Protein AF-0000000081789325 (afdb_homodimer)

pLDDT: mean 87.62, std 18.61, range [27.14, 98.88]

Foldseek 3Di:
DPPPPPAFDKDDKDFDDVVNLVVCVVCQVVVCVVVVHDDPDDDGTIDIDTDFDWDKDWDWDFPDDPPTKIKIWIWTQGPVGDIGGDDMDTDDHPPPDRDPPDPPPD/DPPPPPAFDKDDKDFDDVVNLVVCVVCQVVVCVVVVHDDPDDDGTIDIDTDFDWDKDWDWDFPDDPPTWIKIWIWTAGPVGDIGGDDMDTDDHPPPDRDPPDPPPD

Organism: Acanthaster planci (NCBI:txid133434)

Sequence (212 aa):
MATVKIPGGWSEPKPATPQIQGYADEVKPQVERKIGRNLETYKAVLYAEQVVAGRNYLIKIDTGGPGTSYVHVLLFVTLQNVVEFRDAWDGLGKDSPLEPPKQTTTMATVKIPGGWSEPKPATPQIQGYADEVKPQVERKIGRNLETYKAVLYAEQVVAGRNYLIKIDTGGPGTSYVHVLLFVTLQNVVEFRDAWDGLGKDSPLEPPKQTTT

Secondary structure (DSSP, 8-state):
------TTPPPPPEE--HHHHHHHHHTHHHHHHHHTS--S--EEEEEEEEEEEEEEEEEEEE--TTTT-EEEEEEEEETT--EEEEEEEEEE-TTS----------/------TTPPPPPEE--HHHHHHHHHTHHHHHHHHTS--S--EEEEEEEEEEEEEEEEEEEE--TTTT-EEEEEEEEETT--EEEEEEEEEE-TTS----------

Solvent-accessible surface area (backbone atoms only — not comparable to full-atom values): 12248 Å² total; per-residue (Å²): 124,82,77,70,75,61,86,63,48,69,48,73,76,39,74,48,48,73,66,54,39,49,57,50,57,73,35,40,68,61,45,28,61,72,72,68,50,87,68,90,37,78,40,56,51,33,30,29,40,24,60,42,54,32,32,38,37,41,33,37,25,43,37,47,69,89,84,49,36,21,35,41,36,34,33,36,32,37,81,86,68,48,79,40,79,72,50,70,46,70,89,34,43,89,79,56,78,92,62,77,79,70,72,72,81,118,128,82,78,69,76,62,86,62,48,71,49,74,75,40,74,48,48,73,68,54,40,50,56,51,56,73,37,39,70,61,45,29,63,74,72,68,50,87,69,91,37,80,40,55,51,34,30,29,42,24,60,41,53,34,33,38,37,40,34,36,27,42,37,46,70,91,82,49,36,22,34,41,36,35,32,36,32,38,81,87,69,48,78,39,78,71,49,72,46,70,89,32,43,88,80,56,76,94,63,77,80,70,72,73,81,119

Structure (mmCIF, N/CA/C/O backbone):
data_AF-0000000081789325-model_v1
#
loop_
_entity.id
_entity.type
_entity.pdbx_description
1 polymer Cystatin-A5-like
#
loop_
_atom_site.group_PDB
_atom_site.id
_atom_site.type_symbol
_atom_site.label_atom_id
_atom_site.label_alt_id
_atom_site.label_comp_id
_atom_site.label_asym_id
_atom_site.label_entity_id
_atom_site.label_seq_id
_atom_site.pdbx_PDB_ins_code
_atom_site.Cartn_x
_atom_site.Cartn_y
_atom_site.Cartn_z
_atom_s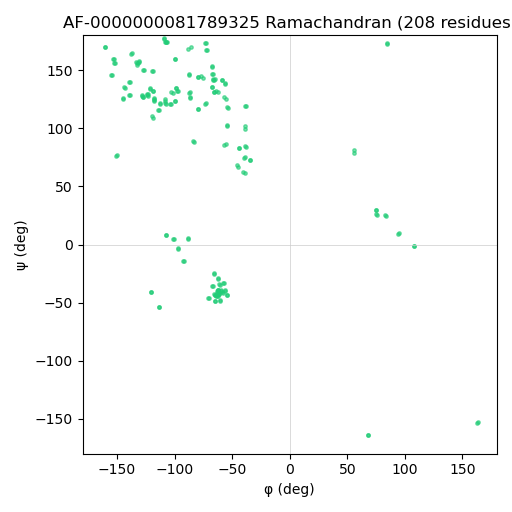ite.occupancy
_atom_site.B_iso_or_equiv
_atom_site.auth_seq_id
_atom_site.auth_comp_id
_atom_site.auth_asym_id
_atom_site.auth_atom_id
_atom_site.pdbx_PDB_model_num
ATOM 1 N N . MET A 1 1 ? 16.938 4.465 -28.422 1 27.14 1 MET A N 1
ATOM 2 C CA . MET A 1 1 ? 16.078 5.383 -27.703 1 27.14 1 MET A CA 1
ATOM 3 C C . MET A 1 1 ? 15.875 4.922 -26.266 1 27.14 1 MET A C 1
ATOM 5 O O . MET A 1 1 ? 15.492 3.773 -26.031 1 27.14 1 MET A O 1
ATOM 9 N N . ALA A 1 2 ? 16.703 5.457 -25.359 1 33.66 2 ALA A N 1
ATOM 10 C CA . ALA A 1 2 ? 17.141 4.777 -24.141 1 33.66 2 ALA A CA 1
ATOM 11 C C . ALA A 1 2 ? 15.938 4.328 -23.312 1 33.66 2 ALA A C 1
ATOM 13 O O . ALA A 1 2 ? 15.008 5.102 -23.078 1 33.66 2 ALA A O 1
ATOM 14 N N . THR A 1 3 ? 15.289 3.209 -23.453 1 36.31 3 THR A N 1
ATOM 15 C CA . THR A 1 3 ? 14.086 2.727 -22.766 1 36.31 3 THR A CA 1
ATOM 16 C C . THR A 1 3 ? 14.133 3.066 -21.281 1 36.31 3 THR A C 1
ATOM 18 O O . THR A 1 3 ? 14.977 2.553 -20.547 1 36.31 3 THR A O 1
ATOM 21 N N . VAL A 1 4 ? 14.156 4.285 -20.938 1 34.5 4 VAL A N 1
ATOM 22 C CA . VAL A 1 4 ? 14.242 4.828 -19.578 1 34.5 4 VAL A CA 1
ATOM 23 C C . VAL A 1 4 ? 13.391 3.988 -18.641 1 34.5 4 VAL A C 1
ATOM 25 O O . VAL A 1 4 ? 12.172 3.92 -18.781 1 34.5 4 VAL A O 1
ATOM 28 N N . LYS A 1 5 ? 13.773 2.775 -18.219 1 42.75 5 LYS A N 1
ATOM 29 C CA . LYS A 1 5 ? 13.109 2.008 -17.156 1 42.75 5 LYS A CA 1
ATOM 30 C C . LYS A 1 5 ? 12.57 2.928 -16.062 1 42.75 5 LYS A C 1
ATOM 32 O O . LYS A 1 5 ? 13.336 3.637 -15.406 1 42.75 5 LYS A O 1
ATOM 37 N N . ILE A 1 6 ? 11.5 3.664 -16.344 1 41.88 6 ILE A N 1
ATOM 38 C CA . ILE A 1 6 ? 10.914 4.543 -15.328 1 41.88 6 ILE A CA 1
ATOM 39 C C . ILE A 1 6 ? 10.961 3.859 -13.969 1 41.88 6 ILE A C 1
ATOM 41 O O . ILE A 1 6 ? 10.469 2.738 -13.812 1 41.88 6 ILE A O 1
ATOM 45 N N . PRO A 1 7 ? 11.859 4.141 -13.031 1 53.97 7 PRO A N 1
ATOM 46 C CA . PRO A 1 7 ? 11.938 3.643 -11.648 1 53.97 7 PRO A CA 1
ATOM 47 C C . PRO A 1 7 ? 10.562 3.535 -10.992 1 53.97 7 PRO A C 1
ATOM 49 O O . PRO A 1 7 ? 9.727 4.43 -11.141 1 53.97 7 PRO A O 1
ATOM 52 N N . GLY A 1 8 ? 10.141 2.406 -10.586 1 64 8 GLY A N 1
ATOM 53 C CA . GLY A 1 8 ? 8.906 2.188 -9.844 1 64 8 GLY A CA 1
ATOM 54 C C . GLY A 1 8 ? 7.824 1.512 -10.664 1 64 8 GLY A C 1
ATOM 55 O O . GLY A 1 8 ? 6.746 1.206 -10.148 1 64 8 GLY A O 1
ATOM 56 N N . GLY A 1 9 ? 8.195 1.277 -11.875 1 80.38 9 GLY A N 1
ATOM 57 C CA . GLY A 1 9 ? 7.148 0.662 -12.672 1 80.38 9 GLY A CA 1
ATOM 58 C C . GLY A 1 9 ? 7.137 -0.852 -12.578 1 80.38 9 GLY A C 1
ATOM 59 O O . GLY A 1 9 ? 8.047 -1.449 -12 1 80.38 9 GLY A O 1
ATOM 60 N N . TRP A 1 10 ? 6.082 -1.502 -13.07 1 90.75 10 TRP A N 1
ATOM 61 C CA . TRP A 1 10 ? 5.949 -2.955 -13.078 1 90.75 10 TRP A CA 1
ATOM 62 C C . TRP A 1 10 ? 6.82 -3.574 -14.164 1 90.75 10 TRP A C 1
ATOM 64 O O . TRP A 1 10 ? 6.953 -3.014 -15.258 1 90.75 10 TRP A O 1
ATOM 74 N N . SER A 1 11 ? 7.363 -4.656 -13.922 1 93.25 11 SER A N 1
ATOM 75 C CA . SER A 1 11 ? 8.07 -5.434 -14.93 1 93.25 11 SER A CA 1
ATOM 76 C C . SER A 1 11 ? 7.098 -6.059 -15.93 1 93.25 11 SER A C 1
ATOM 78 O O . SER A 1 11 ? 5.891 -6.086 -15.688 1 93.25 11 SER A O 1
ATOM 80 N N . GLU A 1 12 ? 7.73 -6.535 -16.969 1 93.12 12 GLU A N 1
ATOM 81 C CA . GLU A 1 12 ? 6.93 -7.402 -17.828 1 93.12 12 GLU A CA 1
ATOM 82 C C . GLU A 1 12 ? 6.578 -8.711 -17.125 1 93.12 12 GLU A C 1
ATOM 84 O O . GLU A 1 12 ? 7.344 -9.195 -16.297 1 93.12 12 GLU A O 1
ATOM 89 N N . PRO A 1 13 ? 5.414 -9.312 -17.562 1 96.38 13 PRO A N 1
ATOM 90 C CA . PRO A 1 13 ? 5.082 -10.609 -16.969 1 96.38 13 PRO A CA 1
ATOM 91 C C . PRO A 1 13 ? 6.094 -11.695 -17.328 1 96.38 13 PRO A C 1
ATOM 93 O O . PRO A 1 13 ? 6.59 -11.734 -18.453 1 96.38 13 PRO A O 1
ATOM 96 N N . LYS A 1 14 ? 6.363 -12.539 -16.359 1 97.06 14 LYS A N 1
ATOM 97 C CA . LYS A 1 14 ? 7.262 -13.688 -16.5 1 97.06 14 LYS A CA 1
ATOM 98 C C . LYS A 1 14 ? 6.637 -14.953 -15.922 1 97.06 14 LYS A C 1
ATOM 100 O O . LYS A 1 14 ? 5.758 -14.875 -15.062 1 97.06 14 LYS A O 1
ATOM 105 N N . PRO A 1 15 ? 7.109 -16.031 -16.406 1 98.5 15 PRO A N 1
ATOM 106 C CA . PRO A 1 15 ? 6.617 -17.266 -15.805 1 98.5 15 PRO A CA 1
ATOM 107 C C . PRO A 1 15 ? 6.906 -17.344 -14.305 1 98.5 15 PRO A C 1
ATOM 109 O O . PRO A 1 15 ? 7.973 -16.922 -13.859 1 98.5 15 PRO A O 1
ATOM 112 N N . ALA A 1 16 ? 5.93 -17.891 -13.625 1 98.69 16 ALA A N 1
ATOM 113 C CA . ALA A 1 16 ? 6.105 -18.047 -12.188 1 98.69 16 ALA A CA 1
ATOM 114 C C . ALA A 1 16 ? 7.211 -19.047 -11.875 1 98.69 16 ALA A C 1
ATOM 116 O O . ALA A 1 16 ? 7.395 -20.016 -12.602 1 98.69 16 ALA A O 1
ATOM 117 N N . THR A 1 17 ? 7.922 -18.766 -10.75 1 98.69 17 THR A N 1
ATOM 118 C CA . THR A 1 17 ? 8.945 -19.656 -10.195 1 98.69 17 THR A CA 1
ATOM 119 C C . THR A 1 17 ? 8.438 -20.344 -8.93 1 98.69 17 THR A C 1
ATOM 121 O O . THR A 1 17 ? 7.395 -19.969 -8.391 1 98.69 17 THR A O 1
ATOM 124 N N . PRO A 1 18 ? 9.18 -21.25 -8.391 1 98.69 18 PRO A N 1
ATOM 125 C CA . PRO A 1 18 ? 8.797 -21.844 -7.117 1 98.69 18 PRO A CA 1
ATOM 126 C C . PRO A 1 18 ? 8.703 -20.828 -5.984 1 98.69 18 PRO A C 1
ATOM 128 O O . PRO A 1 18 ? 7.852 -20.953 -5.102 1 98.69 18 PRO A O 1
ATOM 131 N N . GLN A 1 19 ? 9.531 -19.875 -6.023 1 98.44 19 GLN A N 1
ATOM 132 C CA . GLN A 1 19 ? 9.484 -18.828 -5.008 1 98.44 19 GLN A CA 1
ATOM 133 C C . GLN A 1 19 ? 8.18 -18.047 -5.086 1 98.44 19 GLN A C 1
ATOM 135 O O . GLN A 1 19 ? 7.551 -17.766 -4.062 1 98.44 19 GLN A O 1
ATOM 140 N N . ILE A 1 20 ? 7.789 -17.703 -6.277 1 98.75 20 ILE A N 1
ATOM 141 C CA . ILE A 1 20 ? 6.539 -16.984 -6.496 1 98.75 20 ILE A CA 1
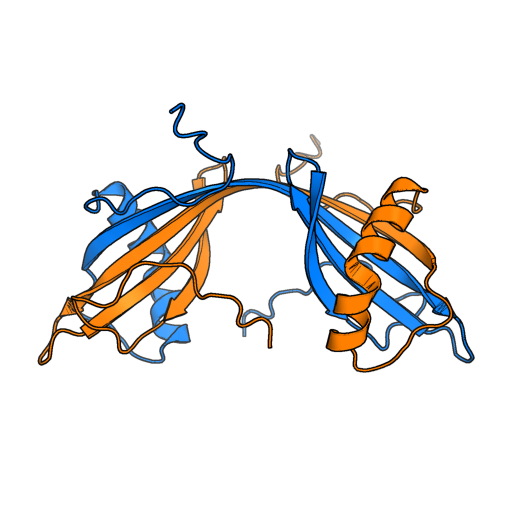ATOM 142 C C . ILE A 1 20 ? 5.359 -17.828 -6.039 1 98.75 20 ILE A C 1
ATOM 144 O O . ILE A 1 20 ? 4.434 -17.328 -5.402 1 98.75 20 ILE A O 1
ATOM 148 N N . GLN A 1 21 ? 5.379 -19.125 -6.406 1 98.88 21 GLN A N 1
ATOM 149 C CA . GLN A 1 21 ? 4.352 -20.031 -5.898 1 98.88 21 GLN A CA 1
ATOM 150 C C . GLN A 1 21 ? 4.324 -20.031 -4.375 1 98.88 21 GLN A C 1
ATOM 152 O O . GLN A 1 21 ? 3.25 -20.031 -3.77 1 98.88 21 GLN A O 1
ATOM 157 N N . GLY A 1 22 ? 5.527 -19.984 -3.744 1 98.81 22 GLY A N 1
ATOM 158 C CA . GLY A 1 22 ? 5.605 -19.938 -2.293 1 98.81 22 GLY A CA 1
ATOM 159 C C . GLY A 1 22 ? 4.949 -18.703 -1.7 1 98.81 22 GLY A C 1
ATOM 160 O O . GLY A 1 22 ? 4.23 -18.797 -0.705 1 98.81 22 GLY A O 1
ATOM 161 N N . TYR A 1 23 ? 5.164 -17.562 -2.285 1 98.75 23 TYR A N 1
ATOM 162 C CA . TYR A 1 23 ? 4.512 -16.328 -1.843 1 98.75 23 TYR A CA 1
ATOM 163 C C . TYR A 1 23 ? 2.996 -16.453 -1.944 1 98.75 23 TYR A C 1
ATOM 165 O O . TYR A 1 23 ? 2.273 -16.125 -1.003 1 98.75 23 TYR A O 1
ATOM 173 N N . ALA A 1 24 ? 2.561 -16.906 -3.074 1 98.75 24 ALA A N 1
ATOM 174 C CA . ALA A 1 24 ? 1.125 -17.062 -3.283 1 98.75 24 ALA A CA 1
ATOM 175 C C . ALA A 1 24 ? 0.527 -18.016 -2.242 1 98.75 24 ALA A C 1
ATOM 177 O O . ALA A 1 24 ? -0.542 -17.734 -1.689 1 98.75 24 ALA A O 1
ATOM 178 N N . ASP A 1 25 ? 1.246 -19.078 -1.964 1 98.81 25 ASP A N 1
ATOM 179 C CA . ASP A 1 25 ? 0.754 -20.062 -1.012 1 98.81 25 ASP A CA 1
ATOM 180 C C . ASP A 1 25 ? 0.585 -19.453 0.378 1 98.81 25 ASP A C 1
ATOM 182 O O . ASP A 1 25 ? -0.362 -19.781 1.096 1 98.81 25 ASP A O 1
ATOM 186 N N . GLU A 1 26 ? 1.495 -18.641 0.708 1 98.69 26 GLU A N 1
ATOM 187 C CA . GLU A 1 26 ? 1.482 -18.062 2.047 1 98.69 26 GLU A CA 1
ATOM 188 C C . GLU A 1 26 ? 0.233 -17.219 2.268 1 98.69 26 GLU A C 1
ATOM 190 O O . GLU A 1 26 ? -0.278 -17.141 3.387 1 98.69 26 GLU A O 1
ATOM 195 N N . VAL A 1 27 ? -0.282 -16.656 1.219 1 98.69 27 VAL A N 1
ATOM 196 C CA . VAL A 1 27 ? -1.406 -15.742 1.406 1 98.69 27 VAL A CA 1
ATOM 197 C C . VAL A 1 27 ? -2.693 -16.391 0.914 1 98.69 27 VAL A C 1
ATOM 199 O O . VAL A 1 27 ? -3.736 -15.75 0.828 1 98.69 27 VAL A O 1
ATOM 202 N N . LYS A 1 28 ? -2.639 -17.641 0.575 1 98.75 28 LYS A N 1
ATOM 203 C CA . LYS A 1 28 ? -3.799 -18.328 0.021 1 98.75 28 LYS A CA 1
ATOM 204 C C . LYS A 1 28 ? -5.008 -18.203 0.946 1 98.75 28 LYS A C 1
ATOM 206 O O . LYS A 1 28 ? -6.121 -17.953 0.489 1 98.75 28 LYS A O 1
ATOM 211 N N . PRO A 1 29 ? -4.887 -18.359 2.301 1 98.62 29 PRO A N 1
ATOM 212 C CA . PRO A 1 29 ? -6.078 -18.219 3.145 1 98.62 29 PRO A CA 1
ATOM 213 C C . PRO A 1 29 ? -6.723 -16.844 3.023 1 98.62 29 PRO A C 1
ATOM 215 O O . PRO A 1 29 ? -7.949 -16.734 3.018 1 98.62 29 PRO A O 1
ATOM 218 N N . GLN A 1 30 ? -5.918 -15.82 2.949 1 98.31 30 GLN A N 1
ATOM 219 C CA . GLN A 1 30 ? -6.441 -14.461 2.797 1 98.31 30 GLN A CA 1
ATOM 220 C C . GLN A 1 30 ? -7.117 -14.281 1.441 1 98.31 30 GLN A C 1
ATOM 222 O O . GLN A 1 30 ? -8.141 -13.602 1.338 1 98.31 30 GLN A O 1
ATOM 227 N N . VAL A 1 31 ? -6.57 -14.938 0.413 1 98.31 31 VAL A N 1
ATOM 228 C CA . VAL A 1 31 ? -7.156 -14.875 -0.923 1 98.31 31 VAL A CA 1
ATOM 229 C C . VAL A 1 31 ? -8.539 -15.523 -0.914 1 98.31 31 VAL A C 1
ATOM 231 O O . VAL A 1 31 ? -9.508 -14.93 -1.384 1 98.31 31 VAL A O 1
ATOM 234 N N . GLU A 1 32 ? -8.617 -16.656 -0.375 1 98.44 32 GLU A N 1
ATOM 235 C CA . GLU A 1 32 ? -9.875 -17.375 -0.344 1 98.44 32 GLU A CA 1
ATOM 236 C C . GLU A 1 32 ? -10.938 -16.625 0.44 1 98.44 32 GLU A C 1
ATOM 238 O O . GLU A 1 32 ? -12.109 -16.594 0.054 1 98.44 32 GLU A O 1
ATOM 243 N N . ARG A 1 33 ? -10.57 -16.016 1.513 1 98.31 33 ARG A N 1
ATOM 244 C CA . ARG A 1 33 ? -11.5 -15.18 2.275 1 98.31 33 ARG A CA 1
ATOM 245 C C . ARG A 1 33 ? -11.984 -14 1.447 1 98.31 33 ARG A C 1
ATOM 247 O O . ARG A 1 33 ? -13.18 -13.695 1.432 1 98.31 33 ARG A O 1
ATOM 254 N N . LYS A 1 34 ? -11.133 -13.383 0.747 1 97.06 34 LYS A N 1
ATOM 255 C CA . LYS A 1 34 ? -11.461 -12.203 -0.05 1 97.06 34 LYS A CA 1
ATOM 256 C C . LYS A 1 34 ? -12.438 -12.547 -1.17 1 97.06 34 LYS A C 1
ATOM 258 O O . LYS A 1 34 ? -13.391 -11.805 -1.419 1 97.06 34 LYS A O 1
ATOM 263 N N . ILE A 1 35 ? -12.195 -13.648 -1.826 1 96 35 ILE A N 1
ATOM 264 C CA . ILE A 1 35 ? -13 -13.945 -3.008 1 96 35 ILE A CA 1
ATOM 265 C C . ILE A 1 35 ? -14.211 -14.781 -2.609 1 96 35 ILE A C 1
ATOM 267 O O . ILE A 1 35 ? -15.117 -15 -3.42 1 96 35 ILE A O 1
ATOM 271 N N . GLY A 1 36 ? -14.18 -15.312 -1.425 1 96.94 36 GLY A N 1
ATOM 272 C CA . GLY A 1 36 ? -15.352 -15.969 -0.861 1 96.94 36 GLY A CA 1
ATOM 273 C C . GLY A 1 36 ? -15.516 -17.406 -1.321 1 96.94 36 GLY A C 1
ATOM 274 O O . GLY A 1 36 ? -16.641 -17.906 -1.438 1 96.94 36 GLY A O 1
ATOM 275 N N . ARG A 1 37 ? -14.422 -18.094 -1.719 1 94.75 37 ARG A N 1
ATOM 276 C CA . ARG A 1 37 ? -14.5 -19.516 -2.068 1 94.75 37 ARG A CA 1
ATOM 277 C C . ARG A 1 37 ? -13.164 -20.203 -1.84 1 94.75 37 ARG A C 1
ATOM 279 O O . ARG A 1 37 ? -12.109 -19.562 -1.848 1 94.75 37 ARG A O 1
ATOM 286 N N . ASN A 1 38 ? -13.242 -21.547 -1.723 1 95.12 38 ASN A N 1
ATOM 287 C CA . ASN A 1 38 ? -12.047 -22.375 -1.599 1 95.12 38 ASN A CA 1
ATOM 288 C C . ASN A 1 38 ? -11.5 -22.766 -2.965 1 95.12 38 ASN A C 1
ATOM 290 O O . ASN A 1 38 ? -12.258 -23.031 -3.895 1 95.12 38 ASN A O 1
ATOM 294 N N . LEU A 1 39 ? -10.164 -22.859 -3.004 1 95.5 39 LEU A N 1
ATOM 295 C CA . LEU A 1 39 ? -9.5 -23.188 -4.262 1 95.5 39 LEU A CA 1
ATOM 296 C C . LEU A 1 39 ? -8.719 -24.484 -4.152 1 95.5 39 LEU A C 1
ATOM 298 O O . LEU A 1 39 ? -7.684 -24.547 -3.486 1 95.5 39 LEU A O 1
ATOM 302 N N . GLU A 1 40 ? -9.211 -25.469 -4.789 1 94.88 40 GLU A N 1
ATOM 303 C CA . GLU A 1 40 ? -8.516 -26.75 -4.789 1 94.88 40 GLU A CA 1
ATOM 304 C C . GLU A 1 40 ? -7.219 -26.688 -5.594 1 94.88 40 GLU A C 1
ATOM 306 O O . GLU A 1 40 ? -6.184 -27.203 -5.168 1 94.88 40 GLU A O 1
ATOM 311 N N . THR A 1 41 ? -7.395 -26.078 -6.758 1 97.25 41 THR A N 1
ATOM 312 C CA . THR A 1 41 ? -6.219 -25.781 -7.566 1 97.25 41 THR A CA 1
ATOM 313 C C . THR A 1 41 ? -5.793 -24.328 -7.391 1 97.25 41 THR A C 1
ATOM 315 O O . THR A 1 41 ? -6.629 -23.422 -7.387 1 97.25 41 THR A O 1
ATOM 318 N N . TYR A 1 42 ? -4.48 -24.156 -7.207 1 98.06 42 TYR A N 1
ATOM 319 C CA . TYR A 1 42 ? -3.902 -22.844 -6.93 1 98.06 42 TYR A CA 1
ATOM 320 C C . TYR A 1 42 ? -2.48 -22.75 -7.469 1 98.06 42 TYR A C 1
ATOM 322 O O . TYR A 1 42 ? -1.515 -22.766 -6.703 1 98.06 42 TYR A O 1
ATOM 330 N N . LYS A 1 43 ? -2.406 -22.578 -8.797 1 98.38 43 LYS A N 1
ATOM 331 C CA . LYS A 1 43 ? -1.105 -22.641 -9.461 1 98.38 43 LYS A CA 1
ATOM 332 C C . LYS A 1 43 ? -0.723 -21.281 -10.039 1 98.38 43 LYS A C 1
ATOM 334 O O . LYS A 1 43 ? -1.379 -20.797 -10.961 1 98.38 43 LYS A O 1
ATOM 339 N N . ALA A 1 44 ? 0.343 -20.719 -9.5 1 98.75 44 ALA A N 1
ATOM 340 C CA . ALA A 1 44 ? 0.88 -19.5 -10.094 1 98.75 44 ALA A CA 1
ATOM 341 C C . ALA A 1 44 ? 1.43 -19.766 -11.492 1 98.75 44 ALA A C 1
ATOM 343 O O . ALA A 1 44 ? 2.229 -20.672 -11.688 1 98.75 44 ALA A O 1
ATOM 344 N N . VAL A 1 45 ? 1.011 -18.906 -12.438 1 98.38 45 VAL A N 1
ATOM 345 C CA . VAL A 1 45 ? 1.447 -19.203 -13.797 1 98.38 45 VAL A CA 1
ATOM 346 C C . VAL A 1 45 ? 2.264 -18.031 -14.344 1 98.38 45 VAL A C 1
ATOM 348 O O . VAL A 1 45 ? 3.254 -18.234 -15.047 1 98.38 45 VAL A O 1
ATOM 351 N N . LEU A 1 46 ? 1.88 -16.766 -14.094 1 98.56 46 LEU A N 1
ATOM 352 C CA . LEU A 1 46 ? 2.584 -15.547 -14.484 1 98.56 46 LEU A CA 1
ATOM 353 C C . LEU A 1 46 ? 2.693 -14.578 -13.312 1 98.56 46 LEU A C 1
ATOM 355 O O . LEU A 1 46 ? 1.875 -14.625 -12.391 1 98.56 46 LEU A O 1
ATOM 359 N N . TYR A 1 47 ? 3.719 -13.734 -13.398 1 98.44 47 TYR A N 1
ATOM 360 C CA . TYR A 1 47 ? 3.793 -12.664 -12.406 1 98.44 47 TYR A CA 1
ATOM 361 C C . TYR A 1 47 ? 4.512 -11.445 -12.977 1 98.44 47 TYR A C 1
ATOM 363 O O . TYR A 1 47 ? 5.277 -11.555 -13.938 1 98.44 47 TYR A O 1
ATOM 371 N N . ALA A 1 48 ? 4.191 -10.352 -12.375 1 97.12 48 ALA A N 1
ATOM 372 C CA . ALA A 1 48 ? 4.918 -9.094 -12.531 1 97.12 48 ALA A CA 1
ATOM 373 C C . ALA A 1 48 ? 5.328 -8.531 -11.172 1 97.12 48 ALA A C 1
ATOM 375 O O . ALA A 1 48 ? 4.664 -8.781 -10.164 1 97.12 48 ALA A O 1
ATOM 376 N N . GLU A 1 49 ? 6.414 -7.836 -11.164 1 95.75 49 GLU A N 1
ATOM 377 C CA . GLU A 1 49 ? 6.91 -7.305 -9.898 1 95.75 49 GLU A CA 1
ATOM 378 C C . GLU A 1 49 ? 7.242 -5.816 -10.016 1 95.75 49 GLU A C 1
ATOM 380 O O . GLU A 1 49 ? 7.492 -5.316 -11.109 1 95.75 49 GLU A O 1
ATOM 385 N N . GLN A 1 50 ? 7.238 -5.156 -8.898 1 91.69 50 GLN A N 1
ATOM 386 C CA . GLN A 1 50 ? 7.559 -3.736 -8.789 1 91.69 50 GLN A CA 1
ATOM 387 C C . GLN A 1 50 ? 8.297 -3.439 -7.484 1 91.69 50 GLN A C 1
ATOM 389 O O . GLN A 1 50 ? 7.844 -3.818 -6.402 1 91.69 50 GLN A O 1
ATOM 394 N N . VAL A 1 51 ? 9.453 -2.805 -7.703 1 91.44 51 VAL A N 1
ATOM 395 C CA . VAL A 1 51 ? 10.18 -2.35 -6.527 1 91.44 51 VAL A CA 1
ATOM 396 C C . VAL A 1 51 ? 9.477 -1.137 -5.922 1 91.44 51 VAL A C 1
ATOM 398 O O . VAL A 1 51 ? 9.227 -0.146 -6.613 1 91.44 51 VAL A O 1
ATOM 401 N N . VAL A 1 52 ? 9.109 -1.337 -4.688 1 88.88 52 VAL A N 1
ATOM 402 C CA . VAL A 1 52 ? 8.508 -0.242 -3.936 1 88.88 52 VAL A CA 1
ATOM 403 C C . VAL A 1 52 ? 9.492 0.267 -2.885 1 88.88 52 VAL A C 1
ATOM 405 O O . VAL A 1 52 ? 9.969 -0.503 -2.049 1 88.88 52 VAL A O 1
ATOM 408 N N . ALA A 1 53 ? 9.844 1.539 -2.967 1 90.25 53 ALA A N 1
ATOM 409 C CA . ALA A 1 53 ? 10.695 2.189 -1.971 1 90.25 53 ALA A CA 1
ATOM 410 C C . ALA A 1 53 ? 10.258 3.631 -1.734 1 90.25 53 ALA A C 1
ATOM 412 O O . ALA A 1 53 ? 9.953 4.359 -2.684 1 90.25 53 ALA A O 1
ATOM 413 N N . GLY A 1 54 ? 10.172 4.035 -0.462 1 93.5 54 GLY A N 1
ATOM 414 C CA . GLY A 1 54 ? 9.766 5.371 -0.064 1 93.5 54 GLY A CA 1
ATOM 415 C C . GLY A 1 54 ? 9.359 5.465 1.396 1 93.5 54 GLY A C 1
ATOM 416 O O . GLY A 1 54 ? 9.906 4.75 2.24 1 93.5 54 GLY A O 1
ATOM 417 N N . ARG A 1 55 ? 8.445 6.473 1.663 1 94.88 55 ARG A N 1
ATOM 418 C CA . ARG A 1 55 ? 8.031 6.699 3.043 1 94.88 55 ARG A CA 1
ATOM 419 C C . ARG A 1 55 ? 6.535 6.984 3.123 1 94.88 55 ARG A C 1
ATOM 421 O O . ARG A 1 55 ? 6.004 7.77 2.334 1 94.88 55 ARG A O 1
ATOM 428 N N . ASN A 1 56 ? 5.969 6.238 3.986 1 95.56 56 ASN A N 1
ATOM 429 C CA . ASN A 1 56 ? 4.629 6.641 4.402 1 95.56 56 ASN A CA 1
A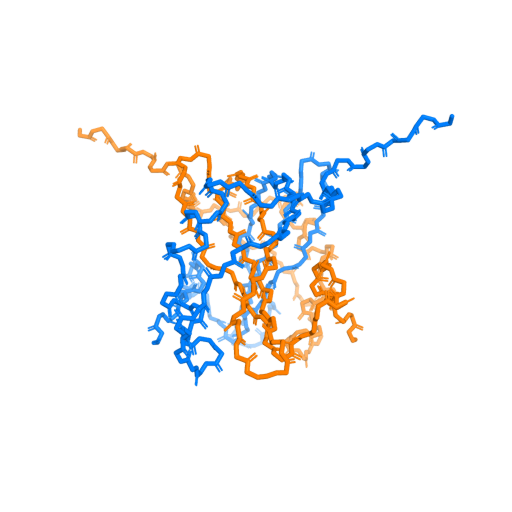TOM 430 C C . ASN A 1 56 ? 4.676 7.766 5.43 1 95.56 56 ASN A C 1
ATOM 432 O O . ASN A 1 56 ? 5.523 7.762 6.328 1 95.56 56 ASN A O 1
ATOM 436 N N . TYR A 1 57 ? 3.689 8.664 5.309 1 97.5 57 TYR A N 1
ATOM 437 C CA . TYR A 1 57 ? 3.455 9.688 6.316 1 97.5 57 TYR A CA 1
ATOM 438 C C . TYR A 1 57 ? 2.002 9.68 6.777 1 97.5 57 TYR A C 1
ATOM 440 O O . TYR A 1 57 ? 1.083 9.711 5.957 1 97.5 57 TYR A O 1
ATOM 448 N N . LEU A 1 58 ? 1.819 9.602 8.055 1 98.25 58 LEU A N 1
ATOM 449 C CA . LEU A 1 58 ? 0.529 9.836 8.688 1 98.25 58 LEU A CA 1
ATOM 450 C C . LEU A 1 58 ? 0.495 11.211 9.352 1 98.25 58 LEU A C 1
ATOM 452 O O . LEU A 1 58 ? 1.276 11.484 10.258 1 98.25 58 LEU A O 1
ATOM 456 N N . ILE A 1 59 ? -0.434 11.984 8.906 1 98.62 59 ILE A N 1
ATOM 457 C CA . ILE A 1 59 ? -0.406 13.391 9.289 1 98.62 59 ILE A CA 1
ATOM 458 C C . ILE A 1 59 ? -1.722 13.773 9.961 1 98.62 59 ILE A C 1
ATOM 460 O O . ILE A 1 59 ? -2.801 13.477 9.445 1 98.62 59 ILE A O 1
ATOM 464 N N . LYS A 1 60 ? -1.607 14.344 11.078 1 98.31 60 LYS A N 1
ATOM 465 C CA . LYS A 1 60 ? -2.752 14.961 11.742 1 98.31 60 LYS A CA 1
ATOM 466 C C . LYS A 1 60 ? -2.955 16.391 11.266 1 98.31 60 LYS A C 1
ATOM 468 O O . LYS A 1 60 ? -2.051 17.219 11.375 1 98.31 60 LYS A O 1
ATOM 473 N N . ILE A 1 61 ? -4.141 16.688 10.828 1 98.56 61 ILE A N 1
ATOM 474 C CA . ILE A 1 61 ? -4.457 18 10.25 1 98.56 61 ILE A CA 1
ATOM 475 C C . ILE A 1 61 ? -5.523 18.688 11.086 1 98.56 61 ILE A C 1
ATOM 477 O O . ILE A 1 61 ? -6.59 18.125 11.344 1 98.56 61 ILE A O 1
ATOM 481 N N . ASP A 1 62 ? -5.223 19.844 11.523 1 97.75 62 ASP A N 1
ATOM 482 C CA . ASP A 1 62 ? -6.203 20.75 12.133 1 97.75 62 ASP A CA 1
ATOM 483 C C . ASP A 1 62 ? -7.031 21.453 11.062 1 97.75 62 ASP A C 1
ATOM 485 O O . ASP A 1 62 ? -6.484 22.203 10.242 1 97.75 62 ASP A O 1
ATOM 489 N N . THR A 1 63 ? -8.32 21.156 11.102 1 97.06 63 THR A N 1
ATOM 490 C CA . THR A 1 63 ? -9.172 21.734 10.062 1 97.06 63 THR A CA 1
ATOM 491 C C . THR A 1 63 ? -9.938 22.938 10.602 1 97.06 63 THR A C 1
ATOM 493 O O . THR A 1 63 ? -10.828 23.469 9.922 1 97.06 63 THR A O 1
ATOM 496 N N . GLY A 1 64 ? -9.648 23.234 11.703 1 92.56 64 GLY A N 1
ATOM 497 C CA . GLY A 1 64 ? -10.266 24.406 12.289 1 92.56 64 GLY A CA 1
ATOM 498 C C . GLY A 1 64 ? -11.75 24.234 12.539 1 92.56 64 GLY A C 1
ATOM 499 O O . GLY A 1 64 ? -12.25 23.109 12.594 1 92.56 64 GLY A O 1
ATOM 500 N N . GLY A 1 65 ? -12.445 25.312 12.75 1 76.31 65 GLY A N 1
ATOM 501 C CA . GLY A 1 65 ? -13.883 25.391 12.93 1 76.31 65 GLY A CA 1
ATOM 502 C C . GLY A 1 65 ? -14.32 25.125 14.359 1 76.31 65 GLY A C 1
ATOM 503 O O . GLY A 1 65 ? -13.484 24.828 15.219 1 76.31 65 GLY A O 1
ATOM 504 N N . PRO A 1 66 ? -15.602 25.359 14.445 1 71.69 66 PRO A N 1
ATOM 505 C CA . PRO A 1 66 ? -16.141 25.078 15.773 1 71.69 66 PRO A CA 1
ATOM 506 C C . PRO A 1 66 ? -16.031 23.594 16.141 1 71.69 66 PRO A C 1
ATOM 508 O O . PRO A 1 66 ? -16.25 22.719 15.297 1 71.69 66 PRO A O 1
ATOM 511 N N . GLY A 1 67 ? -15.578 23.172 17.25 1 68.06 67 GLY A N 1
ATOM 512 C CA . GLY A 1 67 ? -15.539 21.812 17.797 1 68.06 67 GLY A CA 1
ATOM 513 C C . GLY A 1 67 ? -14.234 21.094 17.516 1 68.06 67 GLY A C 1
ATOM 514 O O . GLY A 1 67 ? -14.102 19.906 17.797 1 68.06 67 GLY A O 1
ATOM 515 N N . THR A 1 68 ? -13.25 21.781 17 1 68.88 68 THR A N 1
ATOM 516 C CA . THR A 1 68 ? -11.914 21.219 16.844 1 68.88 68 THR A CA 1
ATOM 517 C C . THR A 1 68 ? -11.969 19.922 16.031 1 68.88 68 THR A C 1
ATOM 519 O O . THR A 1 68 ? -12.125 18.844 16.609 1 68.88 68 THR A O 1
ATOM 522 N N . SER A 1 69 ? -12.016 20 14.773 1 90.31 69 SER A N 1
ATOM 523 C CA . SER A 1 69 ? -12.109 18.828 13.922 1 90.31 69 SER A CA 1
ATOM 524 C C . SER A 1 69 ? -10.766 18.5 13.273 1 90.31 69 SER A C 1
ATOM 526 O O . SER A 1 69 ? -10.023 19.406 12.898 1 90.31 69 SER A O 1
ATOM 528 N N . TYR A 1 70 ? -10.438 17.328 13.383 1 96.75 70 TYR A N 1
ATOM 529 C CA . TYR A 1 70 ? -9.172 16.875 12.828 1 96.75 70 TYR A CA 1
ATOM 530 C C . TYR A 1 70 ? -9.406 15.797 11.766 1 96.75 70 TYR A C 1
ATOM 532 O O . TYR A 1 70 ? -10.367 15.039 11.852 1 96.75 70 TYR A O 1
ATOM 540 N N . VAL A 1 71 ? -8.516 15.773 10.82 1 97.31 71 VAL A N 1
ATOM 541 C CA . VAL A 1 71 ? -8.422 14.742 9.797 1 97.31 71 VAL A CA 1
ATOM 542 C C . VAL A 1 71 ? -7.043 14.078 9.859 1 97.31 71 VAL A C 1
ATOM 544 O O . VAL A 1 71 ? -6.027 14.758 10.016 1 97.31 71 VAL A O 1
ATOM 547 N N . HIS A 1 72 ? -6.992 12.789 9.805 1 98.44 72 HIS A N 1
ATOM 548 C CA . HIS A 1 72 ? -5.734 12.086 9.57 1 98.44 72 HIS A CA 1
ATOM 549 C C . HIS A 1 72 ? -5.586 11.688 8.109 1 98.44 72 HIS A C 1
ATOM 551 O O . HIS A 1 72 ? -6.516 11.141 7.508 1 98.44 72 HIS A O 1
ATOM 557 N N . VAL A 1 73 ? -4.395 12.016 7.609 1 98.5 73 VAL A N 1
ATOM 558 C CA . VAL A 1 73 ? -4.105 11.742 6.207 1 98.5 73 VAL A CA 1
ATOM 559 C C . VAL A 1 73 ? -2.932 10.773 6.098 1 98.5 73 VAL A C 1
ATOM 561 O O . VAL A 1 73 ? -1.905 10.961 6.758 1 98.5 73 VAL A O 1
ATOM 564 N N . LEU A 1 74 ? -3.107 9.773 5.289 1 97.75 74 LEU A N 1
ATOM 565 C CA . LEU A 1 74 ? -2.027 8.859 4.938 1 97.75 74 LEU A CA 1
ATOM 566 C C . LEU A 1 74 ? -1.568 9.078 3.502 1 97.75 74 LEU A C 1
ATOM 568 O O . LEU A 1 74 ? -2.385 9.086 2.578 1 97.75 74 LEU A O 1
ATOM 572 N N . LEU A 1 75 ? -0.295 9.336 3.359 1 97.75 75 LEU A N 1
ATOM 573 C CA . LEU A 1 75 ? 0.276 9.484 2.025 1 97.75 75 LEU A CA 1
ATOM 574 C C . LEU A 1 75 ? 1.611 8.758 1.92 1 97.75 75 LEU A C 1
ATOM 576 O O . LEU A 1 75 ? 2.17 8.328 2.932 1 97.75 75 LEU A O 1
ATOM 580 N N . PHE A 1 76 ? 2.029 8.57 0.712 1 95.19 76 PHE A N 1
ATOM 581 C CA . PHE A 1 76 ? 3.281 7.906 0.363 1 95.19 76 PHE A CA 1
ATOM 582 C C . PHE A 1 76 ? 4.145 8.805 -0.509 1 95.19 76 PHE A C 1
ATOM 584 O O . PHE A 1 76 ? 3.662 9.391 -1.483 1 95.19 76 PHE A O 1
ATOM 591 N N . VAL A 1 77 ? 5.363 8.922 -0.072 1 96.5 77 VAL A N 1
ATOM 592 C CA . VAL A 1 77 ? 6.324 9.672 -0.869 1 96.5 77 VAL A CA 1
ATOM 593 C C . VAL A 1 77 ? 7.395 8.727 -1.414 1 96.5 77 VAL A C 1
ATOM 595 O O . VAL A 1 77 ? 8.109 8.078 -0.646 1 96.5 77 VAL A O 1
ATOM 598 N N . THR A 1 78 ? 7.512 8.695 -2.758 1 92.38 78 THR A N 1
ATOM 599 C CA . THR A 1 78 ? 8.5 7.82 -3.389 1 92.38 78 THR A CA 1
ATOM 600 C C . THR A 1 78 ? 9.906 8.375 -3.205 1 92.38 78 THR A C 1
ATOM 602 O O . THR A 1 78 ? 10.078 9.5 -2.725 1 92.38 78 THR A O 1
ATOM 605 N N . LEU A 1 79 ? 10.891 7.625 -3.609 1 88.06 79 LEU A N 1
ATOM 606 C CA . LEU A 1 79 ? 12.281 8.062 -3.559 1 88.06 79 LEU A CA 1
ATOM 607 C C . LEU A 1 79 ? 12.516 9.234 -4.504 1 88.06 79 LEU A C 1
ATOM 609 O O . LEU A 1 79 ? 13.477 9.984 -4.34 1 88.06 79 LEU A O 1
ATOM 613 N N . GLN A 1 80 ? 11.695 9.391 -5.586 1 87.44 80 GLN A N 1
ATOM 614 C CA . GLN A 1 80 ? 11.805 10.484 -6.551 1 87.44 80 GLN A CA 1
ATOM 615 C C . GLN A 1 80 ? 10.992 11.695 -6.109 1 87.44 80 GLN A C 1
ATOM 617 O O . GLN A 1 80 ? 10.766 12.617 -6.898 1 87.44 80 GLN A O 1
ATOM 622 N N . ASN A 1 81 ? 10.398 11.633 -4.898 1 92.19 81 ASN A N 1
ATOM 623 C CA . ASN A 1 81 ? 9.68 12.734 -4.262 1 92.19 81 ASN A CA 1
ATOM 624 C C . ASN A 1 81 ? 8.312 12.953 -4.906 1 92.19 81 ASN A C 1
ATOM 626 O O . ASN A 1 81 ? 7.863 14.094 -5.039 1 92.19 81 ASN A O 1
ATOM 630 N N . VAL A 1 82 ? 7.797 11.898 -5.391 1 93.62 82 VAL A N 1
ATOM 631 C CA . VAL A 1 82 ? 6.41 11.938 -5.836 1 93.62 82 VAL A CA 1
ATOM 632 C C . VAL A 1 82 ? 5.484 11.617 -4.66 1 93.62 82 VAL A C 1
ATOM 634 O O . VAL A 1 82 ? 5.672 10.617 -3.967 1 93.62 82 VAL A O 1
ATOM 637 N N . VAL A 1 83 ? 4.445 12.438 -4.422 1 97 83 VAL A N 1
ATOM 638 C CA . VAL A 1 83 ? 3.514 12.273 -3.311 1 97 83 VAL A CA 1
ATOM 639 C C . VAL A 1 83 ? 2.238 11.594 -3.797 1 97 83 VAL A C 1
ATOM 641 O O . VAL A 1 83 ? 1.61 12.047 -4.758 1 97 83 VAL A O 1
ATOM 644 N N . GLU A 1 84 ? 1.936 10.508 -3.174 1 95.06 84 GLU A N 1
ATOM 645 C CA . GLU A 1 84 ? 0.717 9.781 -3.512 1 95.06 84 GLU A CA 1
ATOM 646 C C . GLU A 1 84 ? -0.239 9.727 -2.322 1 95.06 84 GLU A C 1
ATOM 648 O O . GLU A 1 84 ? 0.146 9.312 -1.228 1 95.06 84 GLU A O 1
ATOM 653 N N . PHE A 1 85 ? -1.483 10.172 -2.545 1 97.44 85 PHE A N 1
ATOM 654 C CA . PHE A 1 85 ? -2.525 10.039 -1.534 1 97.44 85 PHE A CA 1
ATOM 655 C C . PHE A 1 85 ? -2.889 8.57 -1.325 1 97.44 85 PHE A C 1
ATOM 657 O O . PHE A 1 85 ? -3.01 7.812 -2.291 1 97.44 85 PHE A O 1
ATOM 664 N N . ARG A 1 86 ? -3.023 8.133 -0.06 1 94.5 86 ARG A N 1
ATOM 665 C CA . ARG A 1 86 ? -3.43 6.754 0.22 1 94.5 86 ARG A CA 1
ATOM 666 C C . ARG A 1 86 ? -4.809 6.715 0.871 1 94.5 86 ARG A C 1
ATOM 668 O O . ARG A 1 86 ? -5.695 5.992 0.41 1 94.5 86 ARG A O 1
ATOM 675 N N . ASP A 1 87 ? -5.012 7.445 1.966 1 95.31 87 ASP A N 1
ATOM 676 C CA . ASP A 1 87 ? -6.293 7.445 2.66 1 95.31 87 ASP A CA 1
ATOM 677 C C . ASP A 1 87 ? -6.43 8.672 3.564 1 95.31 87 ASP A C 1
ATOM 679 O O . ASP A 1 87 ? -5.457 9.398 3.781 1 95.31 87 ASP A O 1
ATOM 683 N N . ALA A 1 88 ? -7.699 8.852 4.082 1 97.5 88 ALA A N 1
ATOM 684 C CA . ALA A 1 88 ? -7.965 9.93 5.031 1 97.5 88 ALA A CA 1
ATOM 685 C C . ALA A 1 88 ? -9.164 9.602 5.914 1 97.5 88 ALA A C 1
ATOM 687 O O . ALA A 1 88 ? -10.125 8.969 5.461 1 97.5 88 ALA A O 1
ATOM 688 N N . TRP A 1 89 ? -9.109 10.016 7.078 1 96 89 TRP A N 1
ATOM 689 C CA . TRP A 1 89 ? -10.164 9.789 8.07 1 96 89 TRP A CA 1
ATOM 690 C C . TRP A 1 89 ? -10.594 11.094 8.719 1 96 89 TRP A C 1
ATOM 692 O O . TRP A 1 89 ? -9.766 11.82 9.273 1 96 89 TRP A O 1
ATOM 702 N N . ASP A 1 90 ? -11.836 11.305 8.719 1 95.19 90 ASP A N 1
ATOM 703 C CA . ASP A 1 90 ? -12.422 12.547 9.219 1 95.19 90 ASP A CA 1
ATOM 704 C C . ASP A 1 90 ? -13.148 12.32 10.539 1 95.19 90 ASP A C 1
ATOM 706 O O . ASP A 1 90 ? -13.164 11.203 11.062 1 95.19 90 ASP A O 1
ATOM 710 N N . GLY A 1 91 ? -13.625 13.484 11.141 1 92.75 91 GLY A N 1
ATOM 711 C CA . GLY A 1 91 ? -14.406 13.391 12.359 1 92.75 91 GLY A CA 1
ATOM 712 C C . GLY A 1 91 ? -13.57 13.086 13.586 1 92.75 91 GLY A C 1
ATOM 713 O O . GLY A 1 91 ? -14.062 12.523 14.562 1 92.75 91 GLY A O 1
ATOM 714 N N . LEU A 1 92 ? -12.336 13.422 13.602 1 94 92 LEU A N 1
ATOM 715 C CA . LEU A 1 92 ? -11.43 13.148 14.711 1 94 92 LEU A CA 1
ATOM 716 C C . LEU A 1 92 ? -11.258 14.383 15.586 1 94 92 LEU A C 1
ATOM 718 O O . LEU A 1 92 ? -11.57 15.5 15.164 1 94 92 LEU A O 1
ATOM 722 N N . GLY A 1 93 ? -10.812 14.133 16.844 1 93.31 93 GLY A N 1
ATOM 723 C CA . GLY A 1 93 ? -10.531 15.227 17.75 1 93.31 93 GLY A CA 1
ATOM 724 C C . GLY A 1 93 ? -9.055 15.43 18.016 1 93.31 93 GLY A C 1
ATOM 725 O O . GLY A 1 93 ? -8.227 14.648 17.562 1 93.31 93 GLY A O 1
ATOM 726 N N . LYS A 1 94 ? -8.805 16.422 18.781 1 92.38 94 LYS A N 1
ATOM 727 C CA . LYS A 1 94 ? -7.426 16.797 19.094 1 92.38 94 LYS A CA 1
ATOM 728 C C . LYS A 1 94 ? -6.676 15.633 19.734 1 92.38 94 LYS A C 1
ATOM 730 O O . LYS A 1 94 ? -5.484 15.445 19.484 1 92.38 94 LYS A O 1
ATOM 735 N N . ASP A 1 95 ? -7.402 14.836 20.5 1 92.81 95 ASP A N 1
ATOM 736 C CA . ASP A 1 95 ? -6.746 13.797 21.281 1 92.81 95 ASP A CA 1
ATOM 737 C C . ASP A 1 95 ? -6.797 12.453 20.562 1 92.81 95 ASP A C 1
ATOM 739 O O . ASP A 1 95 ? -6.289 11.453 21.078 1 92.81 95 ASP A O 1
ATOM 743 N N . SER A 1 96 ? -7.477 12.422 19.422 1 93.94 96 SER A N 1
ATOM 744 C CA . SER A 1 96 ? -7.457 11.172 18.656 1 93.94 96 SER A CA 1
ATOM 745 C C . SER A 1 96 ? -6.031 10.734 18.344 1 93.94 96 SER A C 1
ATOM 747 O O . SER A 1 96 ? -5.238 11.523 17.828 1 93.94 96 SER A O 1
ATOM 749 N N . PRO A 1 97 ? -5.648 9.508 18.703 1 93.88 97 PRO A N 1
ATOM 750 C CA . PRO A 1 97 ? -4.27 9.062 18.5 1 93.88 97 PRO A CA 1
ATOM 751 C C . PRO A 1 97 ? -3.916 8.945 17.016 1 93.88 97 PRO A C 1
ATOM 753 O O . PRO A 1 97 ? -4.754 8.531 16.203 1 93.88 97 PRO A O 1
ATOM 756 N N . LEU A 1 98 ? -2.668 9.328 16.719 1 93.62 98 LEU A N 1
ATOM 757 C CA . LEU A 1 98 ? -2.139 9.211 15.367 1 93.62 98 LEU A CA 1
ATOM 758 C C . LEU A 1 98 ? -1.604 7.805 15.117 1 93.62 98 LEU A C 1
ATOM 760 O O . LEU A 1 98 ? -0.431 7.523 15.375 1 93.62 98 LEU A O 1
ATOM 764 N N . GLU A 1 99 ? -2.385 6.91 14.672 1 82.44 99 GLU A N 1
ATOM 765 C CA . GLU A 1 99 ? -2.016 5.531 14.375 1 82.44 99 GLU A CA 1
ATOM 766 C C . GLU A 1 99 ? -2.688 5.047 13.094 1 82.44 99 GLU A C 1
ATOM 768 O O . GLU A 1 99 ? -3.793 5.48 12.766 1 82.44 99 GLU A O 1
ATOM 773 N N . PRO A 1 100 ? -1.876 4.297 12.32 1 73.69 100 PRO A N 1
ATOM 774 C CA . PRO A 1 100 ? -2.525 3.748 11.125 1 73.69 100 PRO A CA 1
ATOM 775 C C . PRO A 1 100 ? -3.768 2.922 11.453 1 73.69 100 PRO A C 1
ATOM 777 O O . PRO A 1 100 ? -3.857 2.348 12.547 1 73.69 100 PRO A O 1
ATOM 780 N N . PRO A 1 101 ? -4.781 3.158 10.602 1 60.19 101 PRO A N 1
ATOM 781 C CA . PRO A 1 101 ? -5.953 2.338 10.922 1 60.19 101 PRO A CA 1
ATOM 782 C C . PRO A 1 101 ? -5.629 0.849 10.992 1 60.19 101 PRO A C 1
ATOM 784 O O . PRO A 1 101 ? -4.809 0.352 10.219 1 60.19 101 PRO A O 1
ATOM 787 N N . LYS A 1 102 ? -5.871 0.347 12.234 1 53.78 102 LYS A N 1
ATOM 788 C CA . LYS A 1 102 ? -5.727 -1.1 12.359 1 53.78 102 LYS A CA 1
ATOM 789 C C . LYS A 1 102 ? -6.586 -1.829 11.328 1 53.78 102 LYS A C 1
ATOM 791 O O . LYS A 1 102 ? -7.734 -1.449 11.094 1 53.78 102 LYS A O 1
ATOM 796 N N . GLN A 1 103 ? -5.938 -2.271 10.336 1 47.28 103 GLN A N 1
ATOM 797 C CA . GLN A 1 103 ? -6.742 -3.129 9.469 1 47.28 103 GLN A CA 1
ATOM 798 C C . GLN A 1 103 ? -7.578 -4.109 10.281 1 47.28 103 GLN A C 1
AT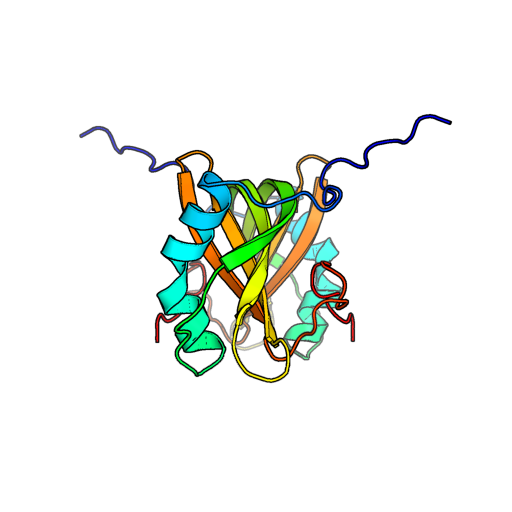OM 800 O O . GLN A 1 103 ? -7.047 -4.828 11.133 1 47.28 103 GLN A O 1
ATOM 805 N N . THR A 1 104 ? -8.664 -3.689 10.734 1 39.88 104 THR A N 1
ATOM 806 C CA . THR A 1 104 ? -9.523 -4.625 11.453 1 39.88 104 THR A CA 1
ATOM 807 C C . THR A 1 104 ? -9.508 -5.996 10.781 1 39.88 104 THR A C 1
ATOM 809 O O . THR A 1 104 ? -9.828 -6.117 9.602 1 39.88 104 THR A O 1
ATOM 812 N N . THR A 1 105 ? -8.531 -6.781 11.125 1 39.78 105 THR A N 1
ATOM 813 C CA . THR A 1 105 ? -8.688 -8.188 10.75 1 39.78 105 THR A CA 1
ATOM 814 C C . THR A 1 105 ? -10.094 -8.672 11.086 1 39.78 105 THR A C 1
ATOM 816 O O . THR A 1 105 ? -10.469 -8.75 12.258 1 39.78 105 THR A O 1
ATOM 819 N N . THR A 1 106 ? -11.023 -8.188 10.414 1 33.12 106 THR A N 1
ATOM 820 C CA . THR A 1 106 ? -12.258 -8.906 10.711 1 33.12 106 THR A CA 1
ATOM 821 C C . THR A 1 106 ? -12.148 -10.375 10.305 1 33.12 106 THR A C 1
ATOM 823 O O . THR A 1 106 ? -11.648 -10.68 9.219 1 33.12 106 THR A O 1
ATOM 826 N N . MET B 1 1 ? 18.219 -2.988 27.375 1 28.03 1 MET B N 1
ATOM 827 C CA . MET B 1 1 ? 17.328 -3.951 26.719 1 28.03 1 MET B CA 1
ATOM 828 C C . MET B 1 1 ? 17 -3.508 25.297 1 28.03 1 MET B C 1
ATOM 830 O O . MET B 1 1 ? 16.562 -2.379 25.078 1 28.03 1 MET B O 1
ATOM 834 N N . ALA B 1 2 ? 17.797 -3.969 24.328 1 34.88 2 ALA B N 1
ATOM 835 C CA . ALA B 1 2 ? 18.141 -3.24 23.109 1 34.88 2 ALA B CA 1
ATOM 836 C C . ALA B 1 2 ? 16.891 -2.846 22.344 1 34.88 2 ALA B C 1
ATOM 838 O O . ALA B 1 2 ? 15.984 -3.662 22.156 1 34.88 2 ALA B O 1
ATOM 839 N N . THR B 1 3 ? 16.172 -1.76 22.547 1 36.91 3 THR B N 1
ATOM 840 C CA . THR B 1 3 ? 14.945 -1.31 21.922 1 36.91 3 THR B CA 1
ATOM 841 C C . THR B 1 3 ? 14.953 -1.633 20.422 1 36.91 3 THR B C 1
ATOM 843 O O . THR B 1 3 ? 15.75 -1.073 19.672 1 36.91 3 THR B O 1
ATOM 846 N N . VAL B 1 4 ? 15.023 -2.848 20.062 1 35.09 4 VAL B N 1
ATOM 847 C CA . VAL B 1 4 ? 15.102 -3.375 18.703 1 35.09 4 VAL B CA 1
ATOM 848 C C . VAL B 1 4 ? 14.188 -2.568 17.781 1 35.09 4 VAL B C 1
ATOM 850 O O . VAL B 1 4 ? 12.969 -2.545 17.969 1 35.09 4 VAL B O 1
ATOM 853 N N . LYS B 1 5 ? 14.5 -1.329 17.375 1 43.22 5 LYS B N 1
ATOM 854 C CA . LYS B 1 5 ? 13.773 -0.581 16.359 1 43.22 5 LYS B CA 1
ATOM 855 C C . LYS B 1 5 ? 13.242 -1.51 15.266 1 43.22 5 LYS B C 1
ATOM 857 O O . LYS B 1 5 ? 14.023 -2.178 14.578 1 43.22 5 LYS B O 1
ATOM 862 N N . ILE B 1 6 ? 12.219 -2.303 15.57 1 42.12 6 ILE B N 1
ATOM 863 C CA . ILE B 1 6 ? 11.648 -3.197 14.57 1 42.12 6 ILE B CA 1
ATOM 864 C C . ILE B 1 6 ? 11.617 -2.496 13.211 1 42.12 6 ILE B C 1
ATOM 866 O O . ILE B 1 6 ? 11.031 -1.416 13.078 1 42.12 6 ILE B O 1
ATOM 870 N N . PRO B 1 7 ? 12.539 -2.693 12.242 1 54.47 7 PRO B N 1
ATOM 871 C CA . PRO B 1 7 ? 12.547 -2.176 10.867 1 54.47 7 PRO B CA 1
ATOM 872 C C . PRO B 1 7 ? 11.156 -2.16 10.234 1 54.47 7 PRO B C 1
ATOM 874 O O . PRO B 1 7 ? 10.383 -3.109 10.406 1 54.47 7 PRO B O 1
ATOM 877 N N . GLY B 1 8 ? 10.656 -1.054 9.859 1 64.44 8 GLY B N 1
ATOM 878 C CA . GLY B 1 8 ? 9.398 -0.919 9.141 1 64.44 8 GLY B CA 1
ATOM 879 C C . GLY B 1 8 ? 8.281 -0.349 9.992 1 64.44 8 GLY B C 1
ATOM 880 O O . GLY B 1 8 ? 7.168 -0.142 9.508 1 64.44 8 GLY B O 1
ATOM 881 N N . GLY B 1 9 ? 8.648 -0.112 11.211 1 80.62 9 GLY B N 1
ATOM 882 C CA . GLY B 1 9 ? 7.57 0.406 12.039 1 80.62 9 GLY B CA 1
ATOM 883 C C . GLY B 1 9 ? 7.422 1.913 11.945 1 80.62 9 GLY B C 1
ATOM 884 O O . GLY B 1 9 ? 8.242 2.588 11.328 1 80.62 9 GLY B O 1
ATOM 885 N N . TRP B 1 10 ? 6.344 2.467 12.492 1 90.94 10 TRP B N 1
ATOM 886 C CA . TRP B 1 10 ? 6.082 3.902 12.508 1 90.94 10 TRP B CA 1
ATOM 887 C C . TRP B 1 10 ? 6.934 4.598 13.562 1 90.94 10 TRP B C 1
ATOM 889 O O . TRP B 1 10 ? 7.156 4.059 14.648 1 90.94 10 TRP B O 1
ATOM 899 N N . SER B 1 11 ? 7.348 5.738 13.297 1 93.25 11 SER B N 1
ATOM 900 C CA . SER B 1 11 ? 8.016 6.582 14.273 1 93.25 11 SER B CA 1
ATOM 901 C C . SER B 1 11 ? 7.031 7.121 15.305 1 93.25 11 SER B C 1
ATOM 903 O O . SER B 1 11 ? 5.816 7.039 15.109 1 93.25 11 SER B O 1
ATOM 905 N N . GLU B 1 12 ? 7.66 7.656 16.328 1 93.12 12 GLU B N 1
ATOM 906 C CA . GLU B 1 12 ? 6.816 8.453 17.203 1 93.12 12 GLU B CA 1
ATOM 907 C C . GLU B 1 12 ? 6.32 9.719 16.516 1 93.12 12 GLU B C 1
ATOM 909 O O . GLU B 1 12 ? 7.008 10.266 15.648 1 93.12 12 GLU B O 1
ATOM 914 N N . PRO B 1 13 ? 5.125 10.227 17 1 96.5 13 PRO B N 1
ATOM 915 C CA . PRO B 1 13 ? 4.656 11.484 16.422 1 96.5 13 PRO B CA 1
ATOM 916 C C . PRO B 1 13 ? 5.574 12.664 16.734 1 96.5 13 PRO B C 1
ATOM 918 O O . PRO B 1 13 ? 6.109 12.75 17.844 1 96.5 13 PRO B O 1
ATOM 921 N N . LYS B 1 14 ? 5.723 13.516 15.758 1 97.06 14 LYS B N 1
ATOM 922 C CA . LYS B 1 14 ? 6.52 14.742 15.867 1 97.06 14 LYS B CA 1
ATOM 923 C C . LYS B 1 14 ? 5.766 15.938 15.297 1 97.06 14 LYS B C 1
ATOM 925 O O . LYS B 1 14 ? 4.867 15.773 14.469 1 97.06 14 LYS B O 1
ATOM 930 N N . PRO B 1 15 ? 6.148 17.062 15.75 1 98.56 15 PRO B N 1
ATOM 931 C CA . PRO B 1 15 ? 5.523 18.25 15.156 1 98.56 15 PRO B CA 1
ATOM 932 C C . PRO B 1 15 ? 5.746 18.344 13.648 1 98.56 15 PRO B C 1
ATOM 934 O O . PRO B 1 15 ? 6.832 18.016 13.164 1 98.56 15 PRO B O 1
ATOM 937 N N . ALA B 1 16 ? 4.695 18.797 13.008 1 98.69 16 ALA B N 1
ATOM 938 C CA . ALA B 1 16 ? 4.801 18.953 11.555 1 98.69 16 ALA B CA 1
ATOM 939 C C . ALA B 1 16 ? 5.793 20.062 11.203 1 98.69 16 ALA B C 1
ATOM 941 O O . ALA B 1 16 ? 5.918 21.047 11.93 1 98.69 16 ALA B O 1
ATOM 942 N N . THR B 1 17 ? 6.48 19.844 10.055 1 98.69 17 THR B N 1
ATOM 943 C CA . THR B 1 17 ? 7.398 20.812 9.469 1 98.69 17 THR B CA 1
ATOM 944 C C . THR B 1 17 ? 6.789 21.438 8.211 1 98.69 17 THR B C 1
ATOM 946 O O . THR B 1 17 ? 5.766 20.969 7.711 1 98.69 17 THR B O 1
ATOM 949 N N . PRO B 1 18 ? 7.434 22.406 7.641 1 98.69 18 PRO B N 1
ATOM 950 C CA . PRO B 1 18 ? 6.949 22.969 6.375 1 98.69 18 PRO B CA 1
ATOM 951 C C . PRO B 1 18 ? 6.918 21.938 5.25 1 98.69 18 PRO B C 1
ATOM 953 O O . PRO B 1 18 ? 6.031 21.969 4.395 1 98.69 18 PRO B O 1
ATOM 956 N N . GLN B 1 19 ? 7.836 21.062 5.273 1 98.44 19 GLN B N 1
ATOM 957 C CA . GLN B 1 19 ? 7.852 20 4.258 1 98.44 19 GLN B CA 1
ATOM 958 C C . GLN B 1 19 ? 6.629 19.094 4.387 1 98.44 19 GLN B C 1
ATOM 960 O O . GLN B 1 19 ? 5.996 18.766 3.385 1 98.44 19 GLN B O 1
ATOM 965 N N . ILE B 1 20 ? 6.301 18.734 5.59 1 98.75 20 ILE B N 1
ATOM 966 C CA . ILE B 1 20 ? 5.137 17.906 5.852 1 98.75 20 ILE B CA 1
ATOM 967 C C . ILE B 1 20 ? 3.865 18.641 5.434 1 98.75 20 ILE B C 1
ATOM 969 O O . ILE B 1 20 ? 2.967 18.047 4.832 1 98.75 20 ILE B O 1
ATOM 973 N N . GLN B 1 21 ? 3.785 19.922 5.793 1 98.88 21 GLN B N 1
ATOM 974 C CA . GLN B 1 21 ? 2.66 20.719 5.324 1 98.88 21 GLN B CA 1
ATOM 975 C C . GLN B 1 21 ? 2.574 20.703 3.799 1 98.88 21 GLN B C 1
ATOM 977 O O . GLN B 1 21 ? 1.484 20.609 3.232 1 98.88 21 GLN B O 1
ATOM 982 N N . GLY B 1 22 ? 3.75 20.781 3.121 1 98.81 22 GLY B N 1
ATOM 983 C CA . GLY B 1 22 ? 3.777 20.734 1.667 1 98.81 22 GLY B CA 1
ATOM 984 C C . GLY B 1 22 ? 3.223 19.438 1.103 1 98.81 22 GLY B C 1
ATOM 985 O O . GLY B 1 22 ? 2.465 19.453 0.131 1 98.81 22 GLY B O 1
ATOM 986 N N . TYR B 1 23 ? 3.562 18.312 1.688 1 98.75 23 TYR B N 1
ATOM 987 C CA . TYR B 1 23 ? 3.01 17.031 1.276 1 98.75 23 TYR B CA 1
ATOM 988 C C . TYR B 1 23 ? 1.494 17 1.436 1 98.75 23 TYR B C 1
ATOM 990 O O . TYR B 1 23 ? 0.773 16.594 0.523 1 98.75 23 TYR B O 1
ATOM 998 N N . ALA B 1 24 ? 1.068 17.422 2.574 1 98.75 24 ALA B N 1
ATOM 999 C CA . ALA B 1 24 ? -0.368 17.469 2.838 1 98.75 24 ALA B CA 1
ATOM 1000 C C . ALA B 1 24 ? -1.091 18.344 1.815 1 98.75 24 ALA B C 1
ATOM 1002 O O . ALA B 1 24 ? -2.146 17.953 1.303 1 98.75 24 ALA B O 1
ATOM 1003 N N . ASP B 1 25 ? -0.484 19.453 1.496 1 98.81 25 ASP B N 1
ATOM 1004 C CA . ASP B 1 25 ? -1.103 20.391 0.559 1 98.81 25 ASP B CA 1
ATOM 1005 C C . ASP B 1 25 ? -1.264 19.75 -0.821 1 98.81 25 ASP B C 1
ATOM 1007 O O . ASP B 1 25 ? -2.266 19.984 -1.502 1 98.81 25 ASP B O 1
ATOM 1011 N N . GLU B 1 26 ? -0.292 19.047 -1.169 1 98.69 26 GLU B N 1
ATOM 1012 C CA . GLU B 1 26 ? -0.295 18.453 -2.504 1 98.69 26 GLU B CA 1
ATOM 1013 C C . GLU B 1 26 ? -1.466 17.484 -2.68 1 98.69 26 GLU B C 1
ATOM 1015 O O . GLU B 1 26 ? -2.006 17.359 -3.779 1 98.69 26 GLU B O 1
ATOM 1020 N N . VAL B 1 27 ? -1.888 16.875 -1.609 1 98.69 27 VAL B N 1
ATOM 1021 C CA . VAL B 1 27 ? -2.926 15.867 -1.753 1 98.69 27 VAL B CA 1
ATOM 1022 C C . VAL B 1 27 ? -4.25 16.406 -1.216 1 98.69 27 VAL B C 1
ATOM 1024 O O . VAL B 1 27 ? -5.223 15.656 -1.088 1 98.69 27 VAL B O 1
ATOM 1027 N N . LYS B 1 28 ? -4.305 17.656 -0.882 1 98.69 28 LYS B N 1
ATOM 1028 C CA . LYS B 1 28 ? -5.508 18.234 -0.29 1 98.69 28 LYS B CA 1
ATOM 1029 C C . LYS B 1 28 ? -6.73 17.984 -1.17 1 98.69 28 LYS B C 1
ATOM 1031 O O . LYS B 1 28 ? -7.797 17.625 -0.671 1 98.69 28 LYS B O 1
ATOM 1036 N N . PRO B 1 29 ? -6.672 18.141 -2.525 1 98.62 29 PRO B N 1
ATOM 1037 C CA . PRO B 1 29 ? -7.871 17.875 -3.324 1 98.62 29 PRO B CA 1
ATOM 1038 C C . PRO B 1 29 ? -8.383 16.438 -3.178 1 98.62 29 PRO B C 1
ATOM 1040 O O . PRO B 1 29 ? -9.594 16.219 -3.133 1 98.62 29 PRO B O 1
ATOM 1043 N N . GLN B 1 30 ? -7.484 15.508 -3.117 1 98.31 30 GLN B N 1
ATOM 1044 C CA . GLN B 1 30 ? -7.867 14.109 -2.941 1 98.31 30 GLN B CA 1
ATOM 1045 C C . GLN B 1 30 ? -8.477 13.875 -1.562 1 98.31 30 GLN B C 1
ATOM 1047 O O . GLN B 1 30 ? -9.422 13.102 -1.42 1 98.31 30 GLN B O 1
ATOM 1052 N N . VAL B 1 31 ? -7.961 14.578 -0.562 1 98.31 31 VAL B N 1
ATOM 1053 C CA . VAL B 1 31 ? -8.492 14.469 0.793 1 98.31 31 VAL B CA 1
ATOM 1054 C C . VAL B 1 31 ? -9.93 14.984 0.829 1 98.31 31 VAL B C 1
ATOM 1056 O O . VAL B 1 31 ? -10.82 14.305 1.337 1 98.31 31 VAL B O 1
ATOM 1059 N N . GLU B 1 32 ? -10.133 16.094 0.287 1 98.44 32 GLU B N 1
ATOM 1060 C CA . GLU B 1 32 ? -11.461 16.703 0.296 1 98.44 32 GLU B CA 1
ATOM 1061 C C . GLU B 1 32 ? -12.469 15.836 -0.447 1 98.44 32 GLU B C 1
ATOM 1063 O O . GLU B 1 32 ? -13.617 15.711 -0.018 1 98.44 32 GLU B O 1
ATOM 1068 N N . ARG B 1 33 ? -12.078 15.258 -1.527 1 98.31 33 ARG B N 1
ATOM 1069 C CA . ARG B 1 33 ? -12.953 14.336 -2.252 1 98.31 33 ARG B CA 1
ATOM 1070 C C . ARG B 1 33 ? -13.289 13.117 -1.398 1 98.31 33 ARG B C 1
ATOM 1072 O O . ARG B 1 33 ? -14.453 12.703 -1.341 1 98.31 33 ARG B O 1
ATOM 1079 N N . LYS B 1 34 ? -12.367 12.594 -0.719 1 97.12 34 LYS B N 1
ATOM 1080 C CA . LYS B 1 34 ? -12.555 11.398 0.097 1 97.12 34 LYS B CA 1
ATOM 1081 C C . LYS B 1 34 ? -13.516 11.664 1.248 1 97.12 34 LYS B C 1
ATOM 1083 O O . LYS B 1 34 ? -14.391 10.836 1.535 1 97.12 34 LYS B O 1
ATOM 1088 N N . ILE B 1 35 ? -13.367 12.797 1.882 1 96 35 ILE B N 1
ATOM 1089 C CA . ILE B 1 35 ? -14.156 13.023 3.09 1 96 35 ILE B CA 1
ATOM 1090 C C . ILE B 1 35 ? -15.453 13.742 2.73 1 96 35 ILE B C 1
ATOM 1092 O O . ILE B 1 35 ? -16.344 13.883 3.57 1 96 35 ILE B O 1
ATOM 1096 N N . GLY B 1 36 ? -15.516 14.266 1.542 1 96.94 36 GLY B N 1
ATOM 1097 C CA . GLY B 1 36 ? -16.766 14.797 1.017 1 96.94 36 GLY B CA 1
ATOM 1098 C C . GLY B 1 36 ? -17.031 16.219 1.469 1 96.94 36 GLY B C 1
ATOM 1099 O O . GLY B 1 36 ? -18.203 16.625 1.607 1 96.94 36 GLY B O 1
ATOM 1100 N N . ARG B 1 37 ? -16.016 17.016 1.831 1 94.81 37 ARG B N 1
ATOM 1101 C CA . ARG B 1 37 ? -16.219 18.422 2.178 1 94.81 37 ARG B CA 1
ATOM 1102 C C . ARG B 1 37 ? -14.961 19.234 1.894 1 94.81 37 ARG B C 1
ATOM 1104 O O . ARG B 1 37 ? -13.852 18.688 1.869 1 94.81 37 ARG B O 1
ATOM 1111 N N . ASN B 1 38 ? -15.18 20.547 1.776 1 95.19 38 ASN B N 1
ATOM 1112 C CA . ASN B 1 38 ? -14.07 21.484 1.604 1 95.19 38 ASN B CA 1
ATOM 1113 C C . ASN B 1 38 ? -13.516 21.938 2.945 1 95.19 38 ASN B C 1
ATOM 1115 O O . ASN B 1 38 ? -14.266 22.156 3.898 1 95.19 38 ASN B O 1
ATOM 1119 N N . LEU B 1 39 ? -12.195 22.172 2.93 1 95.62 39 LEU B N 1
ATOM 1120 C CA . LEU B 1 39 ? -11.523 22.562 4.164 1 95.62 39 LEU B CA 1
ATOM 1121 C C . LEU B 1 39 ? -10.875 23.938 4.016 1 95.62 39 LEU B C 1
ATOM 1123 O O . LEU B 1 39 ? -9.883 24.078 3.301 1 95.62 39 LEU B O 1
ATOM 1127 N N . GLU B 1 40 ? -11.406 24.875 4.676 1 95 40 GLU B N 1
ATOM 1128 C CA . GLU B 1 40 ? -10.828 26.219 4.648 1 95 40 GLU B CA 1
ATOM 1129 C C . GLU B 1 40 ? -9.508 26.266 5.406 1 95 40 GLU B C 1
ATOM 1131 O O . GLU B 1 40 ? -8.547 26.875 4.945 1 95 40 GLU B O 1
ATOM 1136 N N . THR B 1 41 ? -9.578 25.656 6.586 1 97.31 41 THR B N 1
ATOM 1137 C CA . THR B 1 41 ? -8.352 25.469 7.355 1 97.31 41 THR B CA 1
ATOM 1138 C C . THR B 1 41 ? -7.797 24.062 7.164 1 97.31 41 THR B C 1
ATOM 1140 O O . THR B 1 41 ? -8.547 23.094 7.188 1 97.31 41 THR B O 1
ATOM 1143 N N . TYR B 1 42 ? -6.48 24.016 6.949 1 98.12 42 TYR B N 1
ATOM 1144 C CA . TYR B 1 42 ? -5.793 22.766 6.652 1 98.12 42 TYR B CA 1
ATOM 1145 C C . TYR B 1 42 ? -4.352 22.812 7.141 1 98.12 42 TYR B C 1
ATOM 1147 O O . TYR B 1 42 ? -3.418 22.906 6.336 1 98.12 42 TYR B O 1
ATOM 1155 N N . LYS B 1 43 ? -4.207 22.656 8.453 1 98.44 43 LYS B N 1
ATOM 1156 C CA . LYS B 1 43 ? -2.896 22.844 9.07 1 98.44 43 LYS B CA 1
ATOM 1157 C C . LYS B 1 43 ? -2.367 21.531 9.648 1 98.44 43 LYS B C 1
ATOM 1159 O O . LYS B 1 43 ? -2.939 21 10.594 1 98.44 43 LYS B O 1
ATOM 1164 N N . ALA B 1 44 ? -1.274 21.062 9.078 1 98.75 44 ALA B N 1
ATOM 1165 C CA . ALA B 1 44 ? -0.605 19.891 9.656 1 98.75 44 ALA B CA 1
ATOM 1166 C C . ALA B 1 44 ? -0.033 20.219 11.031 1 98.75 44 ALA B C 1
ATOM 1168 O O . ALA B 1 44 ? 0.68 21.219 11.195 1 98.75 44 ALA B O 1
ATOM 1169 N N . VAL B 1 45 ? -0.324 19.344 11.992 1 98.38 45 VAL B N 1
ATOM 1170 C CA . VAL B 1 45 ? 0.133 19.688 13.336 1 98.38 45 VAL B CA 1
ATOM 1171 C C . VAL B 1 45 ? 1.074 18.594 13.852 1 98.38 45 VAL B C 1
ATOM 1173 O O . VAL B 1 45 ? 2.07 18.891 14.516 1 98.38 45 VAL B O 1
ATOM 1176 N N . LEU B 1 46 ? 0.801 17.281 13.633 1 98.56 46 LEU B N 1
ATOM 1177 C CA . LEU B 1 46 ? 1.63 16.141 14 1 98.56 46 LEU B CA 1
ATOM 1178 C C . LEU B 1 46 ? 1.786 15.188 12.82 1 98.56 46 LEU B C 1
ATOM 1180 O O . LEU B 1 46 ? 0.937 15.148 11.93 1 98.56 46 LEU B O 1
ATOM 1184 N N . TYR B 1 47 ? 2.889 14.43 12.883 1 98.44 47 TYR B N 1
ATOM 1185 C CA . TYR B 1 47 ? 3.027 13.367 11.898 1 98.44 47 TYR B CA 1
ATOM 1186 C C . TYR B 1 47 ? 3.875 12.227 12.438 1 98.44 47 TYR B C 1
ATOM 1188 O O . TYR B 1 47 ? 4.66 12.414 13.375 1 98.44 47 TYR B O 1
ATOM 1196 N N . ALA B 1 48 ? 3.637 11.109 11.844 1 97.19 48 ALA B N 1
ATOM 1197 C CA . ALA B 1 48 ? 4.48 9.922 11.977 1 97.19 48 ALA B CA 1
ATOM 1198 C C . ALA B 1 48 ? 4.891 9.391 10.602 1 97.19 48 ALA B C 1
ATOM 1200 O O . ALA B 1 48 ? 4.172 9.57 9.617 1 97.19 48 ALA B O 1
ATOM 1201 N N . GLU B 1 49 ? 6.035 8.789 10.562 1 95.75 49 GLU B N 1
ATOM 1202 C CA . GLU B 1 49 ? 6.535 8.297 9.281 1 95.75 49 GLU B CA 1
ATOM 1203 C C . GLU B 1 49 ? 7.004 6.848 9.391 1 95.75 49 GLU B C 1
ATOM 1205 O O . GLU B 1 49 ? 7.344 6.379 10.477 1 95.75 49 GLU B O 1
ATOM 1210 N N . GLN B 1 50 ? 7.031 6.188 8.273 1 91.81 50 GLN B N 1
ATOM 1211 C CA . GLN B 1 50 ? 7.477 4.805 8.148 1 91.81 50 GLN B CA 1
ATOM 1212 C C . GLN B 1 50 ? 8.195 4.574 6.82 1 91.81 50 GLN B C 1
ATOM 1214 O O . GLN B 1 50 ? 7.656 4.887 5.758 1 91.81 50 GLN B O 1
ATOM 1219 N N . VAL B 1 51 ? 9.414 4.059 7.004 1 91.56 51 VAL B N 1
ATOM 1220 C CA . VAL B 1 51 ? 10.141 3.666 5.797 1 91.56 51 VAL B CA 1
ATOM 1221 C C . VAL B 1 51 ? 9.523 2.391 5.223 1 91.56 51 VAL B C 1
ATOM 1223 O O . VAL B 1 51 ? 9.391 1.387 5.922 1 91.56 51 VAL B O 1
ATOM 1226 N N . VAL B 1 52 ? 9.109 2.555 4.008 1 88.69 52 VAL B N 1
ATOM 1227 C CA . VAL B 1 52 ? 8.578 1.406 3.279 1 88.69 52 VAL B CA 1
ATOM 1228 C C . VAL B 1 52 ? 9.562 0.985 2.189 1 88.69 52 VAL B C 1
ATOM 1230 O O . VAL B 1 52 ? 9.953 1.798 1.348 1 88.69 52 VAL B O 1
ATOM 1233 N N . ALA B 1 53 ? 10.016 -0.257 2.238 1 90.19 53 ALA B N 1
ATOM 1234 C CA . ALA B 1 53 ? 10.875 -0.831 1.205 1 90.19 53 ALA B CA 1
ATOM 1235 C C . ALA B 1 53 ? 10.555 -2.307 0.981 1 90.19 53 ALA B C 1
ATOM 1237 O O . ALA B 1 53 ? 10.336 -3.051 1.938 1 90.19 53 ALA B O 1
ATOM 1238 N N . GLY B 1 54 ? 10.469 -2.715 -0.281 1 93.5 54 GLY B N 1
ATOM 1239 C CA . GLY B 1 54 ? 10.172 -4.082 -0.668 1 93.5 54 GLY B CA 1
ATOM 1240 C C . GLY B 1 54 ? 9.727 -4.211 -2.113 1 93.5 54 GLY B C 1
ATOM 1241 O O . GLY B 1 54 ? 10.164 -3.439 -2.973 1 93.5 54 GLY B O 1
ATOM 1242 N N . ARG B 1 55 ? 8.914 -5.305 -2.348 1 94.81 55 ARG B N 1
ATOM 1243 C CA . ARG B 1 55 ? 8.477 -5.566 -3.715 1 94.81 55 ARG B CA 1
ATOM 1244 C C . ARG B 1 55 ? 7.012 -5.996 -3.744 1 94.81 55 ARG B C 1
ATOM 1246 O O . ARG B 1 55 ? 6.586 -6.832 -2.943 1 94.81 55 ARG B O 1
ATOM 1253 N N . ASN B 1 56 ? 6.348 -5.309 -4.578 1 95.44 56 ASN B N 1
ATOM 1254 C CA . ASN B 1 56 ? 5.039 -5.836 -4.945 1 95.44 56 ASN B CA 1
ATOM 1255 C C . ASN B 1 56 ? 5.156 -6.945 -5.984 1 95.44 56 ASN B C 1
ATOM 1257 O O . ASN B 1 56 ? 5.961 -6.855 -6.91 1 95.44 56 ASN B O 1
ATOM 1261 N N . TYR B 1 57 ? 4.266 -7.926 -5.832 1 97.44 57 TYR B N 1
ATOM 1262 C CA . TYR B 1 57 ? 4.09 -8.969 -6.836 1 97.44 57 TYR B CA 1
ATOM 1263 C C . TYR B 1 57 ? 2.629 -9.086 -7.246 1 97.44 57 TYR B C 1
ATOM 1265 O O . TYR B 1 57 ? 1.746 -9.211 -6.395 1 97.44 57 TYR B O 1
ATOM 1273 N N . LEU B 1 58 ? 2.387 -9.023 -8.508 1 98.25 58 LEU B N 1
ATOM 1274 C CA . LEU B 1 58 ? 1.101 -9.375 -9.094 1 98.25 58 LEU B CA 1
ATOM 1275 C C . LEU B 1 58 ? 1.169 -10.75 -9.766 1 98.25 58 LEU B C 1
ATOM 1277 O O . LEU B 1 58 ? 1.936 -10.945 -10.711 1 98.25 58 LEU B O 1
ATOM 1281 N N . ILE B 1 59 ? 0.339 -11.602 -9.289 1 98.62 59 ILE B N 1
ATOM 1282 C CA . ILE B 1 59 ? 0.485 -13 -9.68 1 98.62 59 ILE B CA 1
ATOM 1283 C C . ILE B 1 59 ? -0.813 -13.5 -10.305 1 98.62 59 ILE B C 1
ATOM 1285 O O . ILE B 1 59 ? -1.896 -13.305 -9.75 1 98.62 59 ILE B O 1
ATOM 1289 N N . LYS B 1 60 ? -0.693 -14.062 -11.445 1 98.31 60 LYS B N 1
ATOM 1290 C CA . LYS B 1 60 ? -1.799 -14.773 -12.078 1 98.31 60 LYS B CA 1
ATOM 1291 C C . LYS B 1 60 ? -1.853 -16.219 -11.602 1 98.31 60 LYS B C 1
ATOM 1293 O O . LYS B 1 60 ? -0.879 -16.969 -11.75 1 98.31 60 LYS B O 1
ATOM 1298 N N . ILE B 1 61 ? -2.994 -16.625 -11.117 1 98.56 61 ILE B N 1
ATOM 1299 C CA . ILE B 1 61 ? -3.168 -17.953 -10.539 1 98.56 61 ILE B CA 1
ATOM 1300 C C . ILE B 1 61 ? -4.191 -18.75 -11.344 1 98.56 61 ILE B C 1
ATOM 1302 O O . ILE B 1 61 ? -5.312 -18.281 -11.57 1 98.56 61 ILE B O 1
ATOM 1306 N N . ASP B 1 62 ? -3.789 -19.875 -11.805 1 97.69 62 ASP B N 1
ATOM 1307 C CA . ASP B 1 62 ? -4.703 -20.859 -12.383 1 97.69 62 ASP B CA 1
ATOM 1308 C C . ASP B 1 62 ? -5.418 -21.656 -11.297 1 97.69 62 ASP B C 1
ATOM 1310 O O . ASP B 1 62 ? -4.777 -22.344 -10.5 1 97.69 62 ASP B O 1
ATOM 1314 N N . THR B 1 63 ? -6.734 -21.469 -11.289 1 97 63 THR B N 1
ATOM 1315 C CA . THR B 1 63 ? -7.488 -22.125 -10.227 1 97 63 THR B CA 1
ATOM 1316 C C . THR B 1 63 ? -8.156 -23.391 -10.742 1 97 63 THR B C 1
ATOM 1318 O O . THR B 1 63 ? -8.969 -24 -10.039 1 97 63 THR B O 1
ATOM 1321 N N . GLY B 1 64 ? -7.867 -23.656 -11.859 1 92.44 64 GLY B N 1
ATOM 1322 C CA . GLY B 1 64 ? -8.398 -24.875 -12.43 1 92.44 64 GLY B CA 1
ATOM 1323 C C . GLY B 1 64 ? -9.898 -24.844 -12.633 1 92.44 64 GLY B C 1
ATOM 1324 O O . GLY B 1 64 ? -10.5 -23.766 -12.664 1 92.44 64 GLY B O 1
ATOM 1325 N N . GLY B 1 65 ? -10.492 -25.969 -12.828 1 75.81 65 GLY B N 1
ATOM 1326 C CA . GLY B 1 65 ? -11.922 -26.188 -12.961 1 75.81 65 GLY B CA 1
ATOM 1327 C C . GLY B 1 65 ? -12.43 -25.953 -14.375 1 75.81 65 GLY B C 1
ATOM 1328 O O . GLY B 1 65 ? -11.656 -25.578 -15.266 1 75.81 65 GLY B O 1
ATOM 1329 N N . PRO B 1 66 ? -13.68 -26.328 -14.422 1 71.12 66 PRO B N 1
ATOM 1330 C CA . PRO B 1 66 ? -14.289 -26.078 -15.727 1 71.12 66 PRO B CA 1
ATOM 1331 C C . PRO B 1 66 ? -14.328 -24.609 -16.094 1 71.12 66 PRO B C 1
ATOM 1333 O O . PRO B 1 66 ? -14.609 -23.766 -15.234 1 71.12 66 PRO B O 1
ATOM 1336 N N . GLY B 1 67 ? -13.945 -24.109 -17.203 1 67.81 67 GLY B N 1
ATOM 1337 C CA . GLY B 1 67 ? -14.055 -22.766 -17.734 1 67.81 67 GLY B CA 1
ATOM 1338 C C . GLY B 1 67 ? -12.828 -21.922 -17.484 1 67.81 67 GLY B C 1
ATOM 1339 O O . GLY B 1 67 ? -12.828 -20.719 -17.734 1 67.81 67 GLY B O 1
ATOM 1340 N N . THR B 1 68 ? -11.734 -22.516 -17.016 1 68.5 68 THR B N 1
ATOM 1341 C CA . THR B 1 68 ? -10.461 -21.812 -16.906 1 68.5 68 THR B CA 1
ATOM 1342 C C . THR B 1 68 ? -10.609 -20.547 -16.078 1 68.5 68 THR B C 1
ATOM 1344 O O . THR B 1 68 ? -10.867 -19.469 -16.625 1 68.5 68 THR B O 1
ATOM 1347 N N . SER B 1 69 ? -10.648 -20.656 -14.828 1 90.12 69 SER B N 1
ATOM 1348 C CA . SER B 1 69 ? -10.828 -19.5 -13.961 1 90.12 69 SER B CA 1
ATOM 1349 C C . SER B 1 69 ? -9.5 -19.047 -13.352 1 90.12 69 SER B C 1
ATOM 1351 O O . SER B 1 69 ? -8.656 -19.891 -13.016 1 90.12 69 SER B O 1
ATOM 1353 N N . TYR B 1 70 ? -9.273 -17.859 -13.469 1 96.69 70 TYR B N 1
ATOM 1354 C CA . TYR B 1 70 ? -8.039 -17.281 -12.945 1 96.69 70 TYR B CA 1
ATOM 1355 C C . TYR B 1 70 ? -8.336 -16.234 -11.875 1 96.69 70 TYR B C 1
ATOM 1357 O O . TYR B 1 70 ? -9.375 -15.562 -11.914 1 96.69 70 TYR B O 1
ATOM 1365 N N . VAL B 1 71 ? -7.43 -16.125 -10.961 1 97.25 71 VAL B N 1
ATOM 1366 C CA . VAL B 1 71 ? -7.395 -15.094 -9.93 1 97.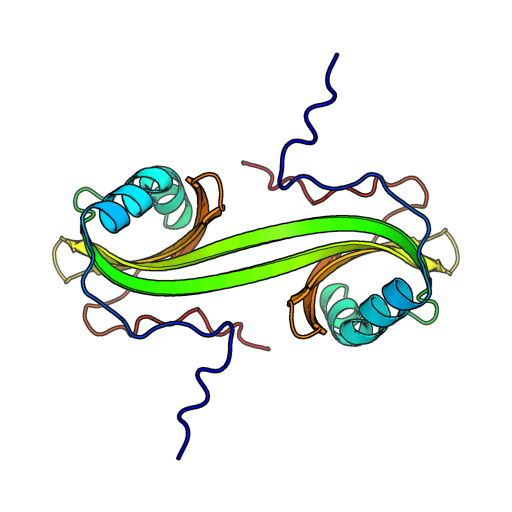25 71 VAL B CA 1
ATOM 1367 C C . VAL B 1 71 ? -6.09 -14.305 -10.031 1 97.25 71 VAL B C 1
ATOM 1369 O O . VAL B 1 71 ? -5.02 -14.891 -10.227 1 97.25 71 VAL B O 1
ATOM 1372 N N . HIS B 1 72 ? -6.152 -13.023 -9.977 1 98.38 72 HIS B N 1
ATOM 1373 C CA . HIS B 1 72 ? -4.961 -12.203 -9.781 1 98.38 72 HIS B CA 1
ATOM 1374 C C . HIS B 1 72 ? -4.793 -11.805 -8.32 1 98.38 72 HIS B C 1
ATOM 1376 O O . HIS B 1 72 ? -5.75 -11.352 -7.684 1 98.38 72 HIS B O 1
ATOM 1382 N N . VAL B 1 73 ? -3.561 -12.016 -7.863 1 98.44 73 VAL B N 1
ATOM 1383 C CA . VAL B 1 73 ? -3.248 -11.719 -6.469 1 98.44 73 VAL B CA 1
ATOM 1384 C C . VAL B 1 73 ? -2.168 -10.648 -6.398 1 98.44 73 VAL B C 1
ATOM 1386 O O . VAL B 1 73 ? -1.152 -10.727 -7.094 1 98.44 73 VAL B O 1
ATOM 1389 N N . LEU B 1 74 ? -2.416 -9.672 -5.57 1 97.75 74 LEU B N 1
ATOM 1390 C CA . LEU B 1 74 ? -1.416 -8.664 -5.25 1 97.75 74 LEU B CA 1
ATOM 1391 C C . LEU B 1 74 ? -0.886 -8.844 -3.834 1 97.75 74 LEU B C 1
ATOM 1393 O O . LEU B 1 74 ? -1.665 -8.93 -2.883 1 97.75 74 LEU B O 1
ATOM 1397 N N . LEU B 1 75 ? 0.421 -8.961 -3.738 1 97.75 75 LEU B N 1
ATOM 1398 C CA . LEU B 1 75 ? 1.053 -9.062 -2.428 1 97.75 75 LEU B CA 1
ATOM 1399 C C . LEU B 1 75 ? 2.32 -8.219 -2.367 1 97.75 75 LEU B C 1
ATOM 1401 O O . LEU B 1 75 ? 2.799 -7.738 -3.395 1 97.75 75 LEU B O 1
ATOM 1405 N N . PHE B 1 76 ? 2.76 -7.992 -1.18 1 95.19 76 PHE B N 1
ATOM 1406 C CA . PHE B 1 76 ? 3.959 -7.219 -0.874 1 95.19 76 PHE B CA 1
ATOM 1407 C C . PHE B 1 76 ? 4.938 -8.039 -0.044 1 95.19 76 PHE B C 1
ATOM 1409 O O . PHE B 1 76 ? 4.547 -8.672 0.944 1 95.19 76 PHE B O 1
ATOM 1416 N N . VAL B 1 77 ? 6.129 -8.039 -0.519 1 96.56 77 VAL B N 1
ATOM 1417 C CA . VAL B 1 77 ? 7.188 -8.703 0.234 1 96.56 77 VAL B CA 1
ATOM 1418 C C . VAL B 1 77 ? 8.188 -7.668 0.746 1 96.56 77 VAL B C 1
ATOM 1420 O O . VAL B 1 77 ? 8.797 -6.941 -0.043 1 96.56 77 VAL B O 1
ATOM 1423 N N . THR B 1 78 ? 8.352 -7.617 2.082 1 92.31 78 THR B N 1
ATOM 1424 C CA . THR B 1 78 ? 9.281 -6.664 2.684 1 92.31 78 THR B CA 1
ATOM 1425 C C . THR B 1 78 ? 10.727 -7.09 2.443 1 92.31 78 THR B C 1
ATOM 1427 O O . THR B 1 78 ? 10.984 -8.188 1.943 1 92.31 78 THR B O 1
ATOM 1430 N N . LEU B 1 79 ? 11.648 -6.254 2.822 1 88 79 LEU B N 1
ATOM 1431 C CA . LEU B 1 79 ? 13.07 -6.562 2.713 1 88 79 LEU B CA 1
ATOM 1432 C C . LEU B 1 79 ? 13.453 -7.711 3.645 1 88 79 LEU B C 1
ATOM 1434 O O . LEU B 1 79 ? 14.477 -8.367 3.439 1 88 79 LEU B O 1
ATOM 1438 N N . GLN B 1 80 ? 12.688 -7.938 4.75 1 87.44 80 GLN B N 1
ATOM 1439 C CA . GLN B 1 80 ? 12.938 -9.016 5.703 1 87.44 80 GLN B CA 1
ATOM 1440 C C . GLN B 1 80 ? 12.219 -10.297 5.289 1 87.44 80 GLN B C 1
ATOM 1442 O O . GLN B 1 80 ? 12.109 -11.234 6.082 1 87.44 80 GLN B O 1
ATOM 1447 N N . ASN B 1 81 ? 11.578 -10.29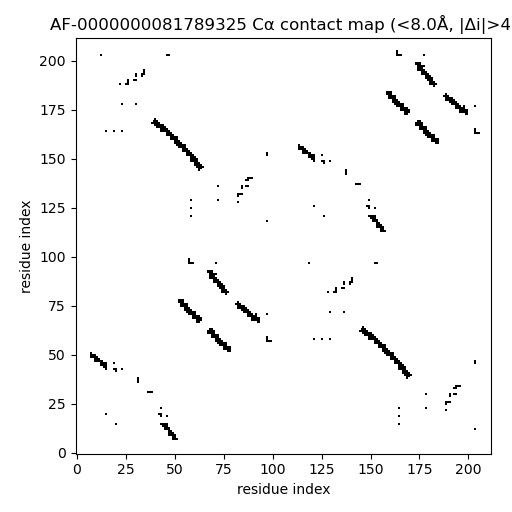7 4.109 1 92.25 81 ASN B N 1
ATOM 1448 C CA . ASN B 1 81 ? 10.938 -11.453 3.494 1 92.25 81 ASN B CA 1
ATOM 1449 C C . ASN B 1 81 ? 9.625 -11.805 4.184 1 92.25 81 ASN B C 1
ATOM 1451 O O . ASN B 1 81 ? 9.281 -12.977 4.324 1 92.25 81 ASN B O 1
ATOM 1455 N N . VAL B 1 82 ? 9.031 -10.797 4.703 1 93.5 82 VAL B N 1
ATOM 1456 C CA . VAL B 1 82 ? 7.664 -10.961 5.191 1 93.5 82 VAL B CA 1
ATOM 1457 C C . VAL B 1 82 ? 6.672 -10.727 4.055 1 93.5 82 VAL B C 1
ATOM 1459 O O . VAL B 1 82 ? 6.75 -9.719 3.355 1 93.5 82 VAL B O 1
ATOM 1462 N N . VAL B 1 83 ? 5.695 -11.633 3.852 1 97 83 VAL B N 1
ATOM 1463 C CA . VAL B 1 83 ? 4.715 -11.562 2.771 1 97 83 VAL B CA 1
ATOM 1464 C C . VAL B 1 83 ? 3.398 -11 3.309 1 97 83 VAL B C 1
ATOM 1466 O O . VAL B 1 83 ? 2.848 -11.516 4.281 1 97 83 VAL B O 1
ATOM 1469 N N . GLU B 1 84 ? 2.984 -9.953 2.699 1 95.06 84 GLU B N 1
ATOM 1470 C CA . GLU B 1 84 ? 1.717 -9.344 3.084 1 95.06 84 GLU B CA 1
ATOM 1471 C C . GLU B 1 84 ? 0.716 -9.375 1.933 1 95.06 84 GLU B C 1
ATOM 1473 O O . GLU B 1 84 ? 1.02 -8.922 0.826 1 95.06 84 GLU B O 1
ATOM 1478 N N . PHE B 1 85 ? -0.472 -9.938 2.195 1 97.44 85 PHE B N 1
ATOM 1479 C CA . PHE B 1 85 ? -1.56 -9.89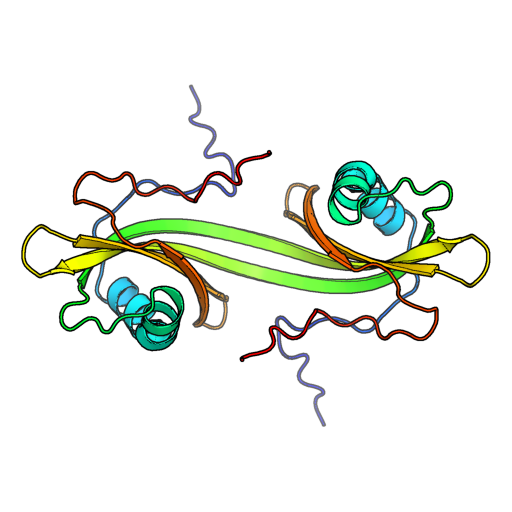8 1.225 1 97.44 85 PHE B CA 1
ATOM 1480 C C . PHE B 1 85 ? -2.064 -8.469 1.038 1 97.44 85 PHE B C 1
ATOM 1482 O O . PHE B 1 85 ? -2.219 -7.727 2.01 1 97.44 85 PHE B O 1
ATOM 1489 N N . ARG B 1 86 ? -2.283 -8.047 -0.214 1 94.56 86 ARG B N 1
ATOM 1490 C CA . ARG B 1 86 ? -2.826 -6.719 -0.471 1 94.56 86 ARG B CA 1
ATOM 1491 C C . ARG B 1 86 ? -4.223 -6.805 -1.072 1 94.56 86 ARG B C 1
ATOM 1493 O O . ARG B 1 86 ? -5.16 -6.176 -0.573 1 94.56 86 ARG B O 1
ATOM 1500 N N . ASP B 1 87 ? -4.391 -7.539 -2.158 1 95.44 87 ASP B N 1
ATOM 1501 C CA . ASP B 1 87 ? -5.695 -7.656 -2.807 1 95.44 87 ASP B CA 1
ATOM 1502 C C . ASP B 1 87 ? -5.746 -8.883 -3.715 1 95.44 87 ASP B C 1
ATOM 1504 O O . ASP B 1 87 ? -4.719 -9.516 -3.973 1 95.44 87 ASP B O 1
ATOM 1508 N N . ALA B 1 88 ? -7.023 -9.18 -4.188 1 97.5 88 ALA B N 1
ATOM 1509 C CA . ALA B 1 88 ? -7.223 -10.273 -5.137 1 97.5 88 ALA B CA 1
ATOM 1510 C C . ALA B 1 88 ? -8.477 -10.047 -5.977 1 97.5 88 ALA B C 1
ATOM 1512 O O . ALA B 1 88 ? -9.469 -9.508 -5.488 1 97.5 88 ALA B O 1
ATOM 1513 N N . TRP B 1 89 ? -8.422 -10.453 -7.152 1 96 89 TRP B N 1
ATOM 1514 C CA . TRP B 1 89 ? -9.516 -10.312 -8.102 1 96 89 TRP B CA 1
ATOM 1515 C C . TRP B 1 89 ? -9.852 -11.656 -8.75 1 96 89 TRP B C 1
ATOM 1517 O O . TRP B 1 89 ? -8.984 -12.297 -9.344 1 96 89 TRP B O 1
ATOM 1527 N N . ASP B 1 90 ? -11.07 -12 -8.695 1 95.12 90 ASP B N 1
ATOM 1528 C CA . ASP B 1 90 ? -11.555 -13.289 -9.18 1 95.12 90 ASP B CA 1
ATOM 1529 C C . ASP B 1 90 ? -12.344 -13.125 -10.477 1 95.12 90 ASP B C 1
ATOM 1531 O O . ASP B 1 90 ? -12.484 -12.008 -10.992 1 95.12 90 ASP B O 1
ATOM 1535 N N . GLY B 1 91 ? -12.727 -14.312 -11.062 1 92.62 91 GLY B N 1
ATOM 1536 C CA . GLY B 1 91 ? -13.562 -14.289 -12.25 1 92.62 91 GLY B CA 1
ATOM 1537 C C . GLY B 1 91 ? -12.797 -13.906 -13.508 1 92.62 91 GLY B C 1
ATOM 1538 O O . GLY B 1 91 ? -13.375 -13.391 -14.461 1 92.62 91 GLY B O 1
ATOM 1539 N N . LEU B 1 92 ? -11.531 -14.125 -13.562 1 94 92 LEU B N 1
ATOM 1540 C CA . LEU B 1 92 ? -10.703 -13.766 -14.703 1 94 92 LEU B CA 1
ATOM 1541 C C . LEU B 1 92 ? -10.438 -14.977 -15.594 1 94 92 LEU B C 1
ATOM 1543 O O . LEU B 1 92 ? -10.633 -16.109 -15.164 1 94 92 LEU B O 1
ATOM 1547 N N . GLY B 1 93 ? -10.062 -14.672 -16.859 1 93.25 93 GLY B N 1
ATOM 1548 C CA . GLY B 1 93 ? -9.719 -15.734 -17.797 1 93.25 93 GLY B CA 1
ATOM 1549 C C . GLY B 1 93 ? -8.242 -15.797 -18.109 1 93.25 93 GLY B C 1
ATOM 1550 O O . GLY B 1 93 ? -7.469 -14.938 -17.688 1 93.25 93 GLY B O 1
ATOM 1551 N N . LYS B 1 94 ? -7.926 -16.766 -18.875 1 92.25 94 LYS B N 1
ATOM 1552 C CA . LYS B 1 94 ? -6.535 -17.016 -19.25 1 92.25 94 LYS B CA 1
ATOM 1553 C C . LYS B 1 94 ? -5.922 -15.789 -19.922 1 92.25 94 LYS B C 1
ATOM 1555 O O . LYS B 1 94 ? -4.742 -15.484 -19.719 1 92.25 94 LYS B O 1
ATOM 1560 N N . ASP B 1 95 ? -6.742 -15.055 -20.656 1 92.75 95 ASP B N 1
ATOM 1561 C CA . ASP B 1 95 ? -6.219 -13.961 -21.453 1 92.75 95 ASP B CA 1
ATOM 1562 C C . ASP B 1 95 ? -6.367 -12.625 -20.734 1 92.75 95 ASP B C 1
ATOM 1564 O O . ASP B 1 95 ? -5.977 -11.578 -21.25 1 92.75 95 ASP B O 1
ATOM 1568 N N . SER B 1 96 ? -7.004 -12.672 -19.547 1 93.88 96 SER B N 1
ATOM 1569 C CA . SER B 1 96 ? -7.074 -11.422 -18.797 1 93.88 96 SER B CA 1
ATOM 1570 C C . SER B 1 96 ? -5.684 -10.859 -18.531 1 93.88 96 SER B C 1
ATOM 1572 O O . SER B 1 96 ? -4.801 -11.57 -18.031 1 93.88 96 SER B O 1
ATOM 1574 N N . PRO B 1 97 ? -5.434 -9.594 -18.891 1 93.88 97 PRO B N 1
ATOM 1575 C CA . PRO B 1 97 ? -4.094 -9.023 -18.719 1 93.88 97 PRO B CA 1
ATOM 1576 C C . PRO B 1 97 ? -3.697 -8.875 -17.266 1 93.88 97 PRO B C 1
ATOM 1578 O O . PRO B 1 97 ? -4.539 -8.547 -16.422 1 93.88 97 PRO B O 1
ATOM 1581 N N . LEU B 1 98 ? -2.398 -9.148 -17 1 93.5 98 LEU B N 1
ATOM 1582 C CA . LEU B 1 98 ? -1.834 -8.984 -15.672 1 93.5 98 LEU B CA 1
ATOM 1583 C C . LEU B 1 98 ? -1.425 -7.535 -15.43 1 93.5 98 LEU B C 1
ATOM 1585 O O . LEU B 1 98 ? -0.299 -7.145 -15.742 1 93.5 98 LEU B O 1
ATOM 1589 N N . GLU B 1 99 ? -2.273 -6.715 -14.969 1 82.31 99 GLU B N 1
ATOM 1590 C CA . GLU B 1 99 ? -2.025 -5.309 -14.672 1 82.31 99 GLU B CA 1
ATOM 1591 C C . GLU B 1 99 ? -2.684 -4.895 -13.359 1 82.31 99 GLU B C 1
ATOM 1593 O O . GLU B 1 99 ? -3.727 -5.434 -12.984 1 82.31 99 GLU B O 1
ATOM 1598 N N . PRO B 1 100 ? -1.922 -4.07 -12.609 1 73.31 100 PRO B N 1
ATOM 1599 C CA . PRO B 1 100 ? -2.564 -3.594 -11.383 1 73.31 100 PRO B CA 1
ATOM 1600 C C . PRO B 1 100 ? -3.891 -2.885 -11.648 1 73.31 100 PRO B C 1
ATOM 1602 O O . PRO B 1 100 ? -4.086 -2.316 -12.727 1 73.31 100 PRO B O 1
ATOM 1605 N N . PRO B 1 101 ? -4.844 -3.209 -10.758 1 59.91 101 PRO B N 1
ATOM 1606 C CA . PRO B 1 101 ? -6.098 -2.494 -11.016 1 59.91 101 PRO B CA 1
ATOM 1607 C C . PRO B 1 101 ? -5.906 -0.98 -11.094 1 59.91 101 PRO B C 1
ATOM 1609 O O . PRO B 1 101 ? -5.098 -0.417 -10.352 1 59.91 101 PRO B O 1
ATOM 1612 N N . LYS B 1 102 ? -6.238 -0.509 -12.328 1 53.56 102 LYS B N 1
ATOM 1613 C CA . LYS B 1 102 ? -6.223 0.946 -12.453 1 53.56 102 LYS B CA 1
ATOM 1614 C C . LYS B 1 102 ? -7.102 1.601 -11.398 1 53.56 102 LYS B C 1
ATOM 1616 O O . LYS B 1 102 ? -8.203 1.125 -11.117 1 53.56 102 LYS B O 1
ATOM 1621 N N . GLN B 1 103 ? -6.457 2.107 -10.422 1 47.5 103 GLN B N 1
ATOM 1622 C CA . GLN B 1 103 ? -7.305 2.895 -9.531 1 47.5 103 GLN B CA 1
ATOM 1623 C C . GLN B 1 103 ? -8.25 3.795 -10.32 1 47.5 103 GLN B C 1
ATOM 1625 O O . GLN B 1 103 ? -7.809 4.555 -11.188 1 47.5 103 GLN B O 1
ATOM 1630 N N . THR B 1 104 ? -9.312 3.289 -10.742 1 39.91 104 THR B N 1
ATOM 1631 C CA . THR B 1 104 ? -10.273 4.133 -11.445 1 39.91 104 THR B CA 1
ATOM 1632 C C . THR B 1 104 ? -10.336 5.523 -10.812 1 39.91 104 THR B C 1
ATOM 1634 O O . THR B 1 104 ? -10.586 5.656 -9.617 1 39.91 104 THR B O 1
ATOM 1637 N N . THR B 1 105 ? -9.43 6.363 -11.219 1 39.75 105 THR B N 1
ATOM 1638 C CA . THR B 1 105 ? -9.672 7.762 -10.875 1 39.75 105 THR B CA 1
ATOM 1639 C C . THR B 1 105 ? -11.125 8.141 -11.156 1 39.75 105 THR B C 1
ATOM 1641 O O . THR B 1 105 ? -11.547 8.164 -12.312 1 39.75 105 THR B O 1
ATOM 1644 N N . THR B 1 106 ? -12 7.59 -10.445 1 32.56 106 THR B N 1
ATOM 1645 C CA . THR B 1 106 ? -13.289 8.203 -10.719 1 32.56 106 THR B CA 1
ATOM 1646 C C . THR B 1 106 ? -13.273 9.688 -10.367 1 32.56 106 THR B C 1
ATOM 1648 O O . THR B 1 106 ? -12.75 10.078 -9.312 1 32.56 106 THR B O 1
#

InterPro d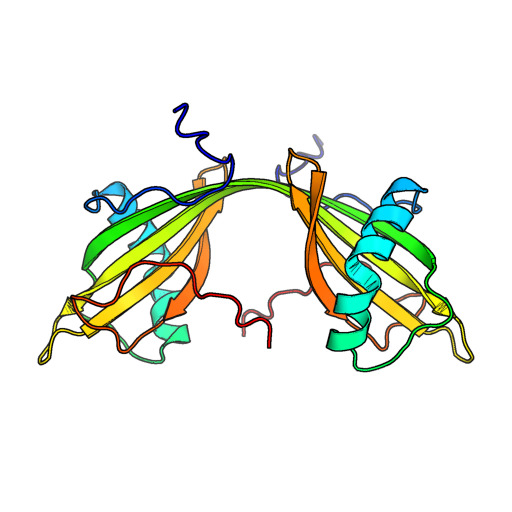omains:
  IPR000010 Cystatin domain [PF00031] (8-63)
  IPR001713 Proteinase inhibitor I25A, stefin [PR00295] (8-27)
  IPR001713 Proteinase inhibitor I25A, stefin [PR00295] (31-50)
  IPR001713 Proteinase inhibitor I25A, stefin [PR00295] (51-70)
  IPR001713 Proteinase inhibitor I25A, stefin [PTHR11414] (5-85)
  IPR018073 Proteinase inhibitor I25, cystatin, conserved site [PS00287] (49-62)
  IPR046350 Cystatin superfamily [SSF54403] (6-79)

Nearest PDB structures (foldseek):
  2oct-assembly1_A  TM=8.553E-01  e=1.032E-07  Homo sapiens
  3kse-assembly3_F  TM=4.972E-01  e=2.739E-06  Homo sapiens
  1n9j-assembly1_B  TM=4.389E-01  e=1.939E-06  Homo sapiens
  1stf-assembly1_I  TM=5.067E-01  e=7.696E-05  Homo sapiens
  5kux-assembly1_A  TM=6.790E-01  e=6.833E-03  synthetic construct

Radius of gyration: 19.9 Å; Cα contacts (8 Å, |Δi|>4): 398; chains: 2; bounding box: 35×53×54 Å